Protein 8A5R (pdb70)

Secondary structure (P-SEA, 3-state):
cbbbbccccaaaaaaccccccccccccccccccccccccaaaaaaccccccccccccccccccccccaaaaaaaaaaaaccbbbbbbbbbcccccccccbbbbbbbbcccccbbbbbbbbbbbbccccaaaaaaaaaaaaaaaaccaaaaaaaaaaaacccaaaaaaaacccaaaaaaaaaaaaaaaccccaaaaaaaaaaaccc

Nearest PDB structures (foldseek):
  8a5s-assembly1_AAA  TM=1.004E+00  e=2.124E-41  Erythrobacter litoralis HTCC2594
  3p7n-assembly2_B  TM=9.538E-01  e=8.856E-33  Erythrobacter litoralis HTCC2594
  5a8b-assembly2_C  TM=8.627E-01  e=4.482E-12  Phaeodactylum tricornutum
  8j68-assembly1_A-2  TM=9.068E-01  e=8.197E-11  Klebsormidium nitens
  8i11-assembly1_A  TM=8.360E-01  e=5.656E-11  Klebsormidium nitens

Sequence (205 aa):
TRVEVQPPAQWVLDLIEASPIIASVVSDPRLADNPLIAINQAFTDLTGYSEEEECVGRNCRFLAGSSGGTEPWLTDKIRQQGVREKPVLVEEILNYKKDGTPFRRNAVLVAPIIYDDDDDELLYFLGSQVEVDDDQPNMGMMARRREERAAEEMLLKTLSPRQLEVTTLVASGLRNNKEVAARLGLSEKTVKMHRGLVMMEKLNLKTSADLVRIIAVEAGIA

Radius of gyration: 16.57 Å; Cα contacts (8 Å, |Δi|>4): 395; chains: 1; bounding box: 39×33×51 Å

Structure (mmCIF, N/CA/C/O backbone):
data_8A5R
#
_entry.id   8A5R
#
_cell.length_a   43.810
_cell.length_b   51.961
_cell.length_c   81.063
_cell.angle_alpha   90.000
_cell.angle_beta   90.000
_cell.angle_gamma   90.000
#
_symmetry.space_group_name_H-M   'P 21 21 21'
#
loop_
_entity.id
_entity.type
_entity.pdbx_description
1 polymer 'Light-activated DNA-binding protein EL222'
2 non-polymer 'FLAVIN MONONUCLEOTIDE'
3 non-polymer 'CHLORIDE ION'
4 non-polymer 'MAGNESIUM ION'
5 non-polymer '2-(N-MORPHOLINO)-ETHANESULFONIC ACID'
6 water water
#
loop_
_atom_site.group_PDB
_atom_site.id
_atom_site.type_symbol
_atom_site.label_atom_id
_atom_site.label_alt_id
_atom_site.label_comp_id
_atom_site.label_asym_id
_atom_site.label_entity_id
_atom_site.label_seq_id
_atom_site.pdbx_PDB_ins_code
_atom_site.Cartn_x
_atom_site.Cartn_y
_atom_site.Cartn_z
_atom_site.occupancy
_atom_site.B_iso_or_equiv
_atom_site.auth_seq_id
_atom_site.auth_comp_id
_atom_site.auth_asym_id
_atom_site.auth_atom_id
_atom_site.pdbx_PDB_model_num
ATOM 1 N N . THR A 1 5 ? 1.801 -19.871 31.684 1.000 61.740 21 THR AAA N 1
ATOM 2 C CA . THR A 1 5 ? 3.027 -19.579 30.878 1.000 61.430 21 THR AAA CA 1
ATOM 3 C C . THR A 1 5 ? 2.832 -18.305 30.032 1.000 60.200 21 THR AAA C 1
ATOM 4 O O . THR A 1 5 ? 1.665 -17.852 29.843 1.000 49.740 21 THR AAA O 1
ATOM 8 N N . ARG A 1 6 ? 3.950 -17.764 29.534 1.000 55.150 22 ARG AAA N 1
ATOM 9 C CA . ARG A 1 6 ? 4.036 -16.512 28.733 1.000 51.720 22 ARG AAA CA 1
ATOM 10 C C . ARG A 1 6 ? 5.400 -16.471 28.031 1.000 44.580 22 ARG AAA C 1
ATOM 11 O O . ARG A 1 6 ? 6.410 -16.794 28.671 1.000 44.760 22 ARG AAA O 1
ATOM 19 N N . VAL A 1 7 ? 5.434 -16.067 26.767 1.000 36.660 23 VAL AAA N 1
ATOM 20 C CA . VAL A 1 7 ? 6.711 -15.917 26.015 1.000 34.550 23 VAL AAA CA 1
ATOM 21 C C . VAL A 1 7 ? 6.957 -14.424 25.843 1.000 31.660 23 VAL AAA C 1
ATOM 22 O O . VAL A 1 7 ? 6.005 -13.668 25.896 1.000 28.420 23 VAL AAA O 1
ATOM 26 N N . GLU A 1 8 ? 8.204 -14.024 25.667 1.000 32.580 24 GLU AAA N 1
ATOM 27 C CA . GLU A 1 8 ? 8.573 -12.596 25.509 1.000 34.930 24 GLU AAA CA 1
ATOM 28 C C . GLU A 1 8 ? 8.362 -12.262 24.036 1.000 32.460 24 GLU AAA C 1
ATOM 29 O O . GLU A 1 8 ? 8.729 -13.098 23.183 1.000 33.690 24 GLU AAA O 1
ATOM 35 N N . VAL A 1 9 ? 7.703 -11.145 23.740 1.000 27.970 25 VAL AAA N 1
ATOM 36 C CA . VAL A 1 9 ? 7.290 -10.804 22.349 1.000 24.800 25 VAL AAA CA 1
ATOM 37 C C . VAL A 1 9 ? 8.048 -9.536 21.936 1.000 23.060 25 VAL AAA C 1
ATOM 38 O O . VAL A 1 9 ? 8.195 -8.682 22.760 1.000 20.570 25 VAL AAA O 1
ATOM 42 N N . GLN A 1 10 ? 8.527 -9.475 20.702 1.000 24.420 26 GLN AAA N 1
ATOM 43 C CA . GLN A 1 10 ? 9.227 -8.279 20.165 1.000 28.510 26 GLN AAA CA 1
ATOM 44 C C . GLN A 1 10 ? 8.208 -7.146 20.182 1.000 26.190 26 GLN AAA C 1
ATOM 45 O O . GLN A 1 10 ? 7.031 -7.394 19.955 1.000 27.130 26 GLN AAA O 1
ATOM 51 N N . PRO A 1 11 ? 8.582 -5.887 20.494 1.000 25.500 27 PRO AAA N 1
ATOM 52 C CA . PRO A 1 11 ? 7.632 -4.781 20.401 1.000 26.130 27 PRO AAA CA 1
ATOM 53 C C . PRO A 1 11 ? 6.918 -4.841 19.055 1.000 22.400 27 PRO AAA C 1
ATOM 54 O O . PRO A 1 11 ? 7.549 -5.150 18.050 1.000 26.540 27 PRO AAA O 1
ATOM 58 N N . PRO A 1 12 ? 5.608 -4.550 18.965 1.000 22.640 28 PRO AAA N 1
ATOM 59 C CA . PRO A 1 12 ? 4.907 -4.673 17.694 1.000 23.160 28 PRO AAA CA 1
ATOM 60 C C . PRO A 1 12 ? 5.334 -3.633 16.660 1.000 23.140 28 PRO AAA C 1
ATOM 61 O O . PRO A 1 12 ? 5.589 -2.520 17.052 1.000 24.840 28 PRO AAA O 1
ATOM 65 N N . ALA A 1 13 ? 5.389 -4.024 15.392 1.000 23.170 29 ALA AAA N 1
ATOM 66 C CA . ALA A 1 13 ? 5.712 -3.144 14.246 1.000 22.650 29 ALA AAA CA 1
ATOM 67 C C . ALA A 1 13 ? 4.577 -2.133 14.099 1.000 23.200 29 ALA AAA C 1
ATOM 68 O O . ALA A 1 13 ? 3.476 -2.400 14.643 1.000 21.160 29 ALA AAA O 1
ATOM 70 N N . GLN A 1 14 ? 4.829 -1.022 13.399 1.000 19.580 30 GLN AAA N 1
ATOM 71 C CA . GLN A 1 14 ? 3.801 0.007 13.097 1.000 19.980 30 GLN AAA CA 1
ATOM 72 C C . GLN A 1 14 ? 2.541 -0.628 12.476 1.000 16.920 30 GLN AAA C 1
ATOM 73 O O . GLN A 1 14 ? 1.448 -0.219 12.851 1.000 13.380 30 GLN AAA O 1
ATOM 79 N N . TRP A 1 15 ? 2.657 -1.559 11.519 1.000 16.320 31 TRP AAA N 1
ATOM 80 C CA . TRP A 1 15 ? 1.460 -2.097 10.808 1.000 16.990 31 TRP AAA CA 1
ATOM 81 C C . TRP A 1 15 ? 0.520 -2.798 11.799 1.000 15.690 31 TRP AAA C 1
ATOM 82 O O . TRP A 1 15 ? -0.731 -2.790 11.550 1.000 15.680 31 TRP AAA O 1
ATOM 93 N N . VAL A 1 16 ? 1.076 -3.378 12.861 1.000 15.350 32 VAL AAA N 1
ATOM 94 C CA . VAL A 1 16 ? 0.299 -4.121 13.902 1.000 14.750 32 VAL AAA CA 1
ATOM 95 C C . VAL A 1 16 ? -0.548 -3.106 14.652 1.000 13.470 32 VAL AAA C 1
ATOM 96 O O . VAL A 1 16 ? -1.758 -3.293 14.714 1.000 12.680 32 VAL AAA O 1
ATOM 100 N N . LEU A 1 17 ? 0.075 -2.027 15.102 1.000 13.110 33 LEU AAA N 1
ATOM 101 C CA . LEU A 1 17 ? -0.604 -0.902 15.790 1.000 13.400 33 LEU AAA CA 1
ATOM 102 C C . LEU A 1 17 ? -1.656 -0.256 14.875 1.000 13.180 33 LEU AAA C 1
ATOM 103 O O . LEU A 1 17 ? -2.741 0.047 15.344 1.000 13.720 33 LEU AAA O 1
ATOM 108 N N . ASP A 1 18 ? -1.371 -0.066 13.599 1.000 14.100 34 ASP AAA N 1
ATOM 109 C CA . ASP A 1 18 ? -2.322 0.537 12.634 1.000 14.590 34 ASP AAA CA 1
ATOM 110 C C . ASP A 1 18 ? -3.563 -0.333 12.467 1.000 14.610 34 ASP AAA C 1
ATOM 111 O O . ASP A 1 18 ? -4.680 0.180 12.192 1.000 13.520 34 ASP AAA O 1
ATOM 116 N N . LEU A 1 19 ? -3.388 -1.636 12.605 1.000 16.530 35 LEU AAA N 1
ATOM 117 C CA . LEU A 1 19 ? -4.504 -2.590 12.453 1.000 16.510 35 LEU AAA CA 1
ATOM 118 C C . LEU A 1 19 ? -5.529 -2.440 13.601 1.000 15.150 35 LEU AAA C 1
ATOM 119 O O . LEU A 1 19 ? -6.724 -2.659 13.329 1.000 14.280 35 LEU AAA O 1
ATOM 124 N N . ILE A 1 20 ? -5.108 -2.120 14.831 1.000 12.710 36 ILE AAA N 1
ATOM 125 C CA . ILE A 1 20 ? -6.035 -2.237 15.996 1.000 12.090 36 ILE AAA CA 1
ATOM 126 C C . ILE A 1 20 ? -6.133 -0.941 16.820 1.000 11.160 36 ILE AAA C 1
ATOM 127 O O . ILE A 1 20 ? -7.122 -0.792 17.536 1.000 10.660 36 ILE AAA O 1
ATOM 132 N N . GLU A 1 21 ? -5.164 -0.036 16.793 1.000 11.310 37 GLU AAA N 1
ATOM 133 C CA . GLU A 1 21 ? -5.123 1.020 17.853 1.000 10.860 37 GLU AAA CA 1
ATOM 134 C C . GLU A 1 21 ? -6.329 1.945 17.769 1.000 11.230 37 GLU AAA C 1
ATOM 135 O O . GLU A 1 21 ? -6.856 2.321 18.839 1.000 10.160 37 GLU AAA O 1
ATOM 141 N N . ALA A 1 22 ? -6.715 2.350 16.564 1.000 11.360 38 ALA AAA N 1
ATOM 142 C CA . ALA A 1 22 ? -7.817 3.323 16.379 1.000 10.980 38 ALA AAA CA 1
ATOM 143 C C . ALA A 1 22 ? -9.169 2.589 16.316 1.000 11.290 38 ALA AAA C 1
ATOM 144 O O . ALA A 1 22 ? -10.204 3.278 16.198 1.000 12.300 38 ALA AAA O 1
ATOM 146 N N . SER A 1 23 ? -9.246 1.261 16.511 1.000 11.740 39 SER AAA N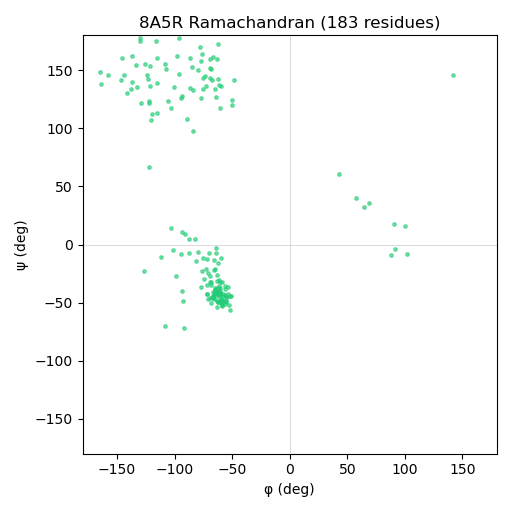 1
ATOM 147 C CA . SER A 1 23 ? -10.566 0.570 16.560 1.000 11.440 39 SER AAA CA 1
ATOM 148 C C . SER A 1 23 ? -11.305 0.885 17.855 1.000 14.440 39 SER AAA C 1
ATOM 149 O O . SER A 1 23 ? -10.729 0.845 18.941 1.000 15.140 39 SER AAA O 1
ATOM 152 N N . PRO A 1 24 ? -12.628 1.163 17.773 1.000 14.530 40 PRO AAA N 1
ATOM 153 C CA . PRO A 1 24 ? -13.456 1.392 18.957 1.000 15.780 40 PRO AAA CA 1
ATOM 154 C C . PRO A 1 24 ? -13.785 0.081 19.683 1.000 14.600 40 PRO AAA C 1
ATOM 155 O O . PRO A 1 24 ? -14.196 0.104 20.838 1.000 14.190 40 PRO AAA O 1
ATOM 159 N N . ILE A 1 25 ? -13.491 -1.041 19.027 1.000 12.810 41 ILE AAA N 1
ATOM 160 C CA A ILE A 1 25 ? -13.836 -2.331 19.680 0.500 11.840 41 ILE AAA CA 1
ATOM 161 C CA B ILE A 1 25 ? -13.806 -2.440 19.443 0.500 12.160 41 ILE AAA CA 1
ATOM 162 C C . ILE A 1 25 ? -12.550 -3.056 20.062 1.000 10.960 41 ILE AAA C 1
ATOM 163 O O . ILE A 1 25 ? -11.534 -2.840 19.475 1.000 11.760 41 ILE AAA O 1
ATOM 172 N N . ALA A 1 26 ? -12.656 -3.835 21.131 1.000 10.450 42 ALA AAA N 1
ATOM 173 C CA . ALA A 1 26 ? -11.513 -4.613 21.648 1.000 10.040 42 ALA AAA CA 1
ATOM 174 C C . ALA A 1 26 ? -10.912 -5.371 20.475 1.000 9.840 42 ALA AAA C 1
ATOM 175 O O . ALA A 1 26 ? -11.647 -6.164 19.849 1.000 9.790 42 ALA AAA O 1
ATOM 177 N N . SER A 1 27 ? -9.619 -5.195 20.223 1.000 9.530 43 SER AAA N 1
ATOM 178 C CA . SER A 1 27 ? -8.928 -5.821 19.070 1.000 10.220 43 SER AAA CA 1
ATOM 179 C C . SER A 1 27 ? -7.510 -6.201 19.488 1.000 10.710 43 SER AAA C 1
ATOM 180 O O . SER A 1 27 ? -6.867 -5.475 20.336 1.000 11.270 43 SER AAA O 1
ATOM 183 N N . VAL A 1 28 ? -7.057 -7.309 18.919 1.000 10.080 44 VAL AAA N 1
ATOM 184 C CA . VAL A 1 28 ? -5.802 -7.992 19.262 1.000 9.830 44 VAL AAA CA 1
ATOM 185 C C . VAL A 1 28 ? -5.210 -8.596 17.986 1.000 9.460 44 VAL AAA C 1
ATOM 186 O O . VAL A 1 28 ? -5.932 -8.787 16.970 1.000 9.570 44 VAL AAA O 1
ATOM 190 N N . VAL A 1 29 ? -3.914 -8.883 18.050 1.000 9.500 45 VAL AAA N 1
ATOM 191 C CA . VAL A 1 29 ? -3.163 -9.576 16.962 1.000 10.040 45 VAL AAA CA 1
ATOM 192 C C . VAL A 1 29 ? -2.346 -10.666 17.625 1.000 9.470 45 VAL AAA C 1
ATOM 193 O O . VAL A 1 29 ? -1.748 -10.404 18.673 1.000 9.640 45 VAL AAA O 1
ATOM 197 N N . SER A 1 30 ? -2.346 -11.856 17.028 1.000 9.410 46 SER AAA N 1
ATOM 198 C CA . SER A 1 30 ? -1.502 -12.984 17.475 1.000 9.750 46 SER AAA CA 1
ATOM 199 C C . SER A 1 30 ? -0.489 -13.307 16.376 1.000 10.300 46 SER AAA C 1
ATOM 200 O O . SER A 1 30 ? -0.706 -12.934 15.168 1.000 11.180 46 SER AAA O 1
ATOM 203 N N . ASP A 1 31 ? 0.572 -13.995 16.774 1.000 11.420 47 ASP AAA N 1
ATOM 204 C CA . ASP A 1 31 ? 1.630 -14.421 15.827 1.000 11.500 47 ASP AAA CA 1
ATOM 205 C C . ASP A 1 31 ? 1.724 -15.930 15.880 1.000 12.000 47 ASP AAA C 1
ATOM 206 O O . ASP A 1 31 ? 2.217 -16.466 16.864 1.000 13.110 47 ASP AAA O 1
ATOM 211 N N . PRO A 1 32 ? 1.255 -16.654 14.831 1.000 12.420 48 PRO AAA N 1
ATOM 212 C CA . PRO A 1 32 ? 1.242 -18.111 14.866 1.000 12.250 48 PRO AAA CA 1
ATOM 213 C C . PRO A 1 32 ? 2.637 -18.758 14.790 1.000 13.960 48 PRO AAA C 1
ATOM 214 O O . PRO A 1 32 ? 2.722 -19.950 14.934 1.000 15.340 48 PRO AAA O 1
ATOM 218 N N . ARG A 1 33 ? 3.700 -17.987 14.558 1.000 13.370 49 ARG AAA N 1
ATOM 219 C CA . ARG A 1 33 ? 5.080 -18.555 14.535 1.000 13.290 49 ARG AAA CA 1
ATOM 220 C C . ARG A 1 33 ? 5.639 -18.552 15.956 1.000 13.650 49 ARG AAA C 1
ATOM 221 O O . ARG A 1 33 ? 6.687 -19.185 16.147 1.000 15.230 49 ARG AAA O 1
ATOM 229 N N . LEU A 1 34 ? 4.947 -17.952 16.924 1.000 11.630 50 LEU AAA N 1
ATOM 230 C CA . LEU A 1 34 ? 5.408 -17.986 18.330 1.000 12.400 50 LEU AAA CA 1
ATOM 231 C C . LEU A 1 34 ? 4.680 -19.075 19.090 1.000 11.190 50 LEU AAA C 1
ATOM 232 O O . LEU A 1 34 ? 3.669 -19.619 18.590 1.000 10.090 50 LEU AAA O 1
ATOM 237 N N . ALA A 1 35 ? 5.242 -19.454 20.233 1.000 11.680 51 ALA AAA N 1
ATOM 238 C CA . ALA A 1 35 ? 4.689 -20.535 21.082 1.000 11.430 51 ALA AAA CA 1
ATOM 239 C C . ALA A 1 35 ? 3.206 -20.288 21.311 1.000 12.310 51 ALA AAA C 1
ATOM 240 O O . ALA A 1 35 ? 2.886 -19.235 21.978 1.000 12.460 51 ALA AAA O 1
ATOM 242 N N . ASP A 1 36 ? 2.339 -21.230 20.889 1.000 11.500 52 ASP AAA N 1
ATOM 243 C CA . ASP A 1 36 ? 0.901 -21.217 21.256 1.000 11.550 52 ASP AAA CA 1
ATOM 244 C C . ASP A 1 36 ? 0.224 -19.990 20.659 1.000 11.850 52 ASP AAA C 1
ATOM 245 O O . ASP A 1 36 ? -0.778 -19.536 21.202 1.000 12.170 52 ASP AAA O 1
ATOM 250 N N . ASN A 1 37 ? 0.672 -19.531 19.493 1.000 12.320 53 ASN AAA N 1
ATOM 251 C CA . ASN A 1 37 ? -0.024 -18.493 18.701 1.000 11.300 53 ASN AAA CA 1
ATOM 252 C C . ASN A 1 37 ? -0.504 -17.400 19.644 1.000 11.340 53 ASN AAA C 1
ATOM 253 O O . ASN A 1 37 ? -1.708 -17.174 19.807 1.000 11.450 53 ASN AAA O 1
ATOM 258 N N . PRO A 1 38 ? 0.430 -16.744 20.339 1.000 11.210 54 PRO AAA N 1
ATOM 259 C CA . PRO A 1 38 ? 0.071 -15.833 21.413 1.000 11.370 54 PRO AAA CA 1
ATOM 260 C C . PRO A 1 38 ? -0.217 -14.428 20.907 1.000 10.630 54 PRO AAA C 1
ATOM 261 O O . PRO A 1 38 ? 0.251 -14.057 19.812 1.000 10.430 54 PRO AAA O 1
ATOM 265 N N . LEU A 1 39 ? -0.927 -13.663 21.724 1.000 10.880 55 LEU AAA N 1
ATOM 266 C CA . LEU A 1 39 ? -1.187 -12.236 21.429 1.000 11.280 55 LEU AAA CA 1
ATOM 267 C C . LEU A 1 39 ? 0.160 -11.495 21.375 1.000 11.860 55 LEU AAA C 1
ATOM 268 O O . LEU A 1 39 ? 0.980 -11.684 22.298 1.000 13.260 55 LEU AAA O 1
ATOM 273 N N . ILE A 1 40 ? 0.336 -10.617 20.391 1.000 11.540 56 ILE AAA N 1
ATOM 274 C CA . ILE A 1 40 ? 1.540 -9.749 20.290 1.000 11.950 56 ILE AAA CA 1
ATOM 275 C C . ILE A 1 40 ? 1.146 -8.288 20.529 1.000 12.300 56 ILE AAA C 1
ATOM 276 O O . ILE A 1 40 ? 2.047 -7.481 20.805 1.000 12.640 56 ILE AAA O 1
ATOM 281 N N . ALA A 1 41 ? -0.143 -7.976 20.554 1.000 12.140 57 ALA AAA N 1
ATOM 282 C CA . ALA A 1 41 ? -0.634 -6.603 20.824 1.000 11.960 57 ALA AAA CA 1
ATOM 283 C C . ALA A 1 41 ? -2.121 -6.631 21.148 1.000 12.110 57 ALA AAA C 1
ATOM 284 O O . ALA A 1 41 ? -2.859 -7.534 20.641 1.000 12.670 57 ALA AAA O 1
ATOM 286 N N . ILE A 1 42 ? -2.542 -5.701 21.994 1.000 10.810 58 ILE AAA N 1
ATOM 287 C CA . ILE A 1 42 ? -3.975 -5.464 22.298 1.000 10.860 58 ILE AAA CA 1
ATOM 288 C C . ILE A 1 42 ? -4.163 -3.970 22.215 1.000 9.950 58 ILE AAA C 1
ATOM 289 O O . ILE A 1 42 ? -3.225 -3.228 22.528 1.000 9.650 58 ILE AAA O 1
ATOM 294 N N . ASN A 1 43 ? -5.369 -3.545 21.936 1.000 10.110 59 ASN AAA N 1
ATOM 295 C CA . ASN A 1 43 ? -5.654 -2.099 21.924 1.000 10.140 59 ASN AAA CA 1
ATOM 296 C C . ASN A 1 43 ? -6.239 -1.746 23.282 1.000 10.980 59 ASN AAA C 1
ATOM 297 O O . ASN A 1 43 ? -6.475 -2.652 24.128 1.000 9.530 59 ASN AAA O 1
ATOM 302 N N . GLN A 1 44 ? -6.521 -0.469 23.471 1.000 10.950 60 GLN AAA N 1
ATOM 303 C CA . GLN A 1 44 ? -6.994 0.047 24.772 1.000 12.340 60 GLN AAA CA 1
ATOM 304 C C . GLN A 1 44 ? -8.373 -0.557 25.114 1.000 10.870 60 GLN AAA C 1
ATOM 305 O O . GLN A 1 44 ? -8.638 -0.862 26.288 1.000 9.840 60 GLN AAA O 1
ATOM 311 N N . ALA A 1 45 ? -9.236 -0.707 24.124 1.000 10.960 61 ALA AAA N 1
ATOM 312 C CA . ALA A 1 45 ? -10.610 -1.238 24.280 1.000 9.980 61 ALA AAA CA 1
ATOM 313 C C . ALA A 1 45 ? -10.550 -2.663 24.830 1.000 9.620 61 ALA AAA C 1
ATOM 314 O O . ALA A 1 45 ? -11.514 -3.075 25.551 1.000 9.140 61 ALA AAA O 1
ATOM 316 N N . PHE A 1 46 ? -9.511 -3.439 24.497 1.000 9.130 62 PHE AAA N 1
ATOM 317 C CA . PHE A 1 46 ? -9.392 -4.828 25.024 1.000 9.310 62 PHE AAA CA 1
ATOM 318 C C . PHE A 1 46 ? -9.162 -4.791 26.543 1.000 9.720 62 PHE AAA C 1
ATOM 319 O O . PHE A 1 46 ? -9.687 -5.638 27.335 1.000 8.590 62 PHE AAA O 1
ATOM 327 N N . THR A 1 47 ? -8.330 -3.866 27.001 1.000 9.720 63 THR AAA N 1
ATOM 328 C CA . THR A 1 47 ? -8.024 -3.704 28.439 1.000 10.290 63 THR AAA CA 1
ATOM 329 C C . THR A 1 47 ? -9.304 -3.250 29.160 1.000 11.270 63 THR AAA C 1
ATOM 330 O O . THR A 1 47 ? -9.584 -3.740 30.266 1.000 11.410 63 THR AAA O 1
ATOM 334 N N . ASP A 1 48 ? -10.056 -2.323 28.576 1.000 12.520 64 ASP AAA N 1
ATOM 335 C CA . ASP A 1 48 ? -11.288 -1.790 29.202 1.000 13.040 64 ASP AAA CA 1
ATOM 336 C C . ASP A 1 48 ? -12.414 -2.839 29.169 1.000 15.000 64 ASP AAA C 1
ATOM 337 O O . ASP A 1 48 ? -13.211 -2.885 30.161 1.000 15.430 64 ASP AAA O 1
ATOM 342 N N . LEU A 1 49 ? -12.493 -3.6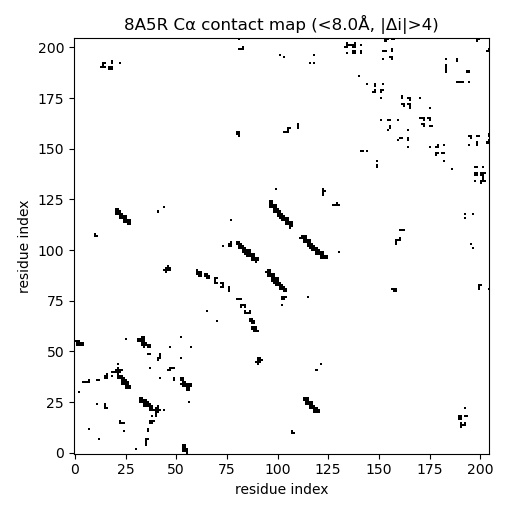58 28.111 1.000 13.530 65 LEU AAA N 1
ATOM 343 C CA . LEU A 1 49 ? -13.457 -4.801 28.083 1.000 12.960 65 LEU AAA CA 1
ATOM 344 C C . LEU A 1 49 ? -13.137 -5.817 29.177 1.000 12.230 65 LEU AAA C 1
ATOM 345 O O . LEU A 1 49 ? -14.053 -6.235 29.859 1.000 15.010 65 LEU AAA O 1
ATOM 350 N N . THR A 1 50 ? -11.900 -6.306 29.240 1.000 12.230 66 THR AAA N 1
ATOM 351 C CA . THR A 1 50 ? -11.536 -7.539 29.970 1.000 11.620 66 THR AAA CA 1
ATOM 352 C C . THR A 1 50 ? -10.959 -7.212 31.346 1.000 11.340 66 THR AAA C 1
ATOM 353 O O . THR A 1 50 ? -11.019 -8.096 32.236 1.000 9.920 66 THR AAA O 1
ATOM 357 N N . GLY A 1 51 ? -10.358 -6.026 31.502 1.000 12.470 67 GLY AAA N 1
ATOM 358 C CA . GLY A 1 51 ? -9.637 -5.610 32.721 1.000 12.780 67 GLY AAA CA 1
ATOM 359 C C . GLY A 1 51 ? -8.167 -6.011 32.720 1.000 13.640 67 GLY AAA C 1
ATOM 360 O O . GLY A 1 51 ? -7.391 -5.487 33.581 1.000 13.320 67 GLY AAA O 1
ATOM 361 N N . TYR A 1 52 ? -7.745 -6.834 31.755 1.000 13.400 68 TYR AAA N 1
ATOM 362 C CA . TYR A 1 52 ? -6.325 -7.253 31.590 1.000 12.150 68 TYR AAA CA 1
ATOM 363 C C . TYR A 1 52 ? -5.489 -6.123 30.988 1.000 11.960 68 TYR AAA C 1
ATOM 364 O O . TYR A 1 52 ? -5.881 -5.554 29.966 1.000 11.820 68 TYR AAA O 1
ATOM 373 N N . SER A 1 53 ? -4.307 -5.857 31.553 1.000 13.720 69 SER AAA N 1
ATOM 374 C CA . SER A 1 53 ? -3.315 -4.889 31.000 1.000 13.540 69 SER AAA CA 1
ATOM 375 C C . SER A 1 53 ? -2.585 -5.510 29.797 1.000 15.570 69 SER AAA C 1
ATOM 376 O O . SER A 1 53 ? -2.528 -6.749 29.673 1.000 13.990 69 SER AAA O 1
ATOM 379 N N . GLU A 1 54 ? -1.916 -4.698 28.986 1.000 16.040 70 GLU AAA N 1
ATOM 380 C CA A GLU A 1 54 ? -1.186 -5.267 27.826 0.500 17.550 70 GLU AAA CA 1
ATOM 381 C CA B GLU A 1 54 ? -1.094 -5.173 27.849 0.500 18.750 70 GLU AAA CA 1
ATOM 382 C C . GLU A 1 54 ? -0.124 -6.239 28.354 1.000 18.200 70 GLU AAA C 1
ATOM 383 O O . GLU A 1 54 ? 0.051 -7.278 27.692 1.000 16.850 70 GLU AAA O 1
ATOM 394 N N . GLU A 1 55 ? 0.502 -5.932 29.500 1.000 19.440 71 GLU AAA N 1
ATOM 395 C CA . GLU A 1 55 ? 1.582 -6.739 30.108 1.000 22.520 71 GLU AAA CA 1
ATOM 396 C C . GLU A 1 55 ? 1.041 -8.127 30.441 1.000 20.030 71 GLU AAA C 1
ATOM 397 O O . GLU A 1 55 ? 1.788 -9.110 30.336 1.000 18.440 71 GLU AAA O 1
ATOM 403 N N . GLU A 1 56 ? -0.194 -8.188 30.905 1.000 17.360 72 GLU AAA N 1
ATOM 404 C CA . GLU A 1 56 ? -0.833 -9.470 31.311 1.000 16.630 72 GLU AAA CA 1
ATOM 405 C C . GLU A 1 56 ? -1.255 -10.273 30.086 1.000 15.540 72 GLU AAA C 1
ATOM 406 O O . GLU A 1 56 ? -1.418 -11.476 30.201 1.000 17.580 72 GLU AAA O 1
ATOM 412 N N . CYS A 1 57 ? -1.450 -9.644 28.940 1.000 14.190 73 CYS AAA N 1
ATOM 413 C CA . CYS A 1 57 ? -1.966 -10.334 27.730 1.000 14.100 73 CYS AAA CA 1
ATOM 414 C C . CYS A 1 57 ? -0.861 -10.847 26.817 1.000 15.170 73 CYS AAA C 1
ATOM 415 O O . CYS A 1 57 ? -0.989 -12.001 26.330 1.000 12.820 73 CYS AAA O 1
ATOM 418 N N . VAL A 1 58 ? 0.125 -9.993 26.496 1.000 14.030 74 VAL AAA N 1
ATOM 419 C CA . VAL A 1 58 ? 1.085 -10.271 25.390 1.000 14.540 74 VAL AAA CA 1
ATOM 420 C C . VAL A 1 58 ? 1.921 -11.496 25.773 1.000 13.850 74 VAL AAA C 1
ATOM 421 O O . VAL A 1 58 ? 2.291 -11.648 26.933 1.000 16.370 74 VAL AAA O 1
ATOM 425 N N . GLY A 1 59 ? 2.099 -12.444 24.867 1.000 12.420 75 GLY AAA N 1
ATOM 426 C CA . GLY A 1 59 ? 2.855 -13.662 25.189 1.000 12.440 75 GLY AAA CA 1
ATOM 427 C C . GLY A 1 59 ? 1.965 -14.845 25.462 1.000 13.130 75 GLY AAA C 1
ATOM 428 O O . GLY A 1 59 ? 2.525 -15.943 25.642 1.000 13.160 75 GLY AAA O 1
ATOM 429 N N . ARG A 1 60 ? 0.648 -14.640 25.542 1.000 12.750 76 ARG AAA N 1
ATOM 430 C CA . ARG A 1 60 ? -0.300 -15.704 25.967 1.000 13.840 76 ARG AAA CA 1
ATOM 431 C C . ARG A 1 60 ? -1.330 -15.902 24.866 1.000 12.470 76 ARG AAA C 1
ATOM 432 O O . ARG A 1 60 ? -1.764 -14.896 24.264 1.000 12.610 76 ARG AAA O 1
ATOM 440 N N . ASN A 1 61 ? -1.721 -17.147 24.647 1.000 11.350 77 ASN AAA N 1
ATOM 441 C CA . ASN A 1 61 ? -2.904 -17.468 23.820 1.000 12.250 77 ASN AAA CA 1
ATOM 442 C C . ASN A 1 61 ? -4.142 -16.819 24.433 1.000 11.870 77 ASN AAA C 1
ATOM 443 O O . ASN A 1 61 ? -4.322 -16.860 25.684 1.000 12.180 77 ASN AA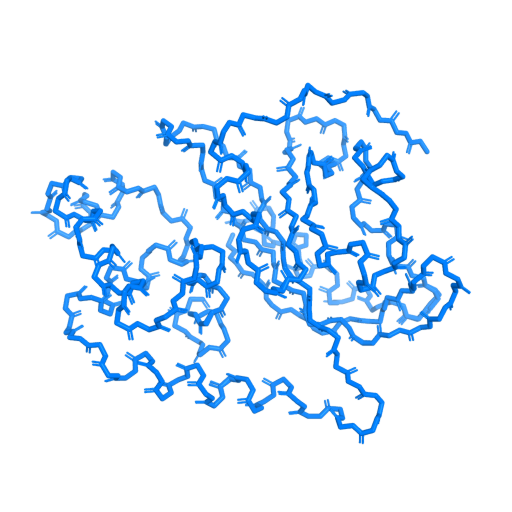A O 1
ATOM 448 N N . CYS A 1 62 ? -4.979 -16.217 23.592 1.000 12.700 78 CYS AAA N 1
ATOM 449 C CA . CYS A 1 62 ? -6.231 -15.539 24.018 1.000 11.860 78 CYS AAA CA 1
ATOM 450 C C . CYS A 1 62 ? -7.220 -16.485 24.730 1.000 11.740 78 CYS AAA C 1
ATOM 451 O O . CYS A 1 62 ? -8.178 -15.986 25.329 1.000 11.220 78 CYS AAA O 1
ATOM 454 N N . ARG A 1 63 ? -7.034 -17.800 24.706 1.000 12.200 79 ARG AAA N 1
ATOM 455 C CA . ARG A 1 63 ? -7.909 -18.729 25.444 1.000 12.260 79 ARG AAA CA 1
ATOM 456 C C . ARG A 1 63 ? -7.791 -18.492 26.964 1.000 12.470 79 ARG AAA C 1
ATOM 457 O O . ARG A 1 63 ? -8.592 -19.073 27.714 1.000 12.320 79 ARG AAA O 1
ATOM 465 N N . PHE A 1 64 ? -6.941 -17.606 27.453 1.000 13.450 80 PHE AAA N 1
ATOM 466 C CA . PHE A 1 64 ? -6.975 -17.222 28.904 1.000 13.490 80 PHE AAA CA 1
ATOM 467 C C . PHE A 1 64 ? -8.341 -16.570 29.244 1.000 12.920 80 PHE AAA C 1
ATOM 468 O O . PHE A 1 64 ? -8.707 -16.457 30.429 1.000 13.850 80 PHE AAA O 1
ATOM 476 N N . LEU A 1 65 ? -9.114 -16.157 28.246 1.000 12.450 81 LEU AAA N 1
ATOM 477 C CA . LEU A 1 65 ? -10.468 -15.574 28.473 1.000 12.550 81 LEU AAA CA 1
ATOM 478 C C . LEU A 1 65 ? -11.525 -16.665 28.676 1.000 12.670 81 LEU AAA C 1
ATOM 479 O O . LEU A 1 65 ? -12.638 -16.364 29.179 1.000 12.560 81 LEU AAA O 1
ATOM 484 N N . ALA A 1 66 ? -11.177 -17.896 28.351 1.000 11.280 82 ALA AAA N 1
ATOM 485 C CA . ALA A 1 66 ? -12.078 -19.053 28.497 1.000 10.950 82 ALA AAA CA 1
ATOM 486 C C . ALA A 1 66 ? -12.148 -19.488 29.946 1.000 12.320 82 ALA AAA C 1
ATOM 487 O O . ALA A 1 66 ? -11.287 -19.100 30.751 1.000 11.700 82 ALA AAA O 1
ATOM 489 N N . GLY A 1 67 ? -13.242 -20.186 30.276 1.000 11.990 83 GLY AAA N 1
ATOM 490 C CA . GLY A 1 67 ? -13.510 -20.636 31.649 1.000 13.020 83 GLY AAA CA 1
ATOM 491 C C . GLY A 1 67 ? -14.505 -21.769 31.617 1.000 13.650 83 GLY AAA C 1
ATOM 492 O O . GLY A 1 67 ? -14.734 -22.353 30.540 1.000 14.410 83 GLY AAA O 1
ATOM 493 N N A SER A 1 68 ? -15.050 -22.132 32.778 0.500 13.950 84 SER AAA N 1
ATOM 494 N N B SER A 1 68 ? -15.167 -21.933 32.756 0.500 15.100 84 SER AAA N 1
ATOM 495 C CA A SER A 1 68 ? -15.778 -23.409 33.037 0.500 13.310 84 SER AAA CA 1
ATOM 496 C CA B SER A 1 68 ? -16.206 -22.950 33.027 0.500 15.480 84 SER AAA CA 1
ATOM 497 C C A SER A 1 68 ? -16.893 -23.650 31.996 0.500 12.350 84 SER AAA C 1
ATOM 498 C C B SER A 1 68 ? -17.433 -22.648 32.160 0.500 14.730 84 SER AAA C 1
ATOM 499 O O A SER A 1 68 ? -17.052 -24.822 31.535 0.500 12.530 84 SER AAA O 1
ATOM 500 O O B SER A 1 68 ? -17.914 -21.513 32.166 0.500 15.220 84 SER AAA O 1
ATOM 505 N N A GLY A 1 69 ? -17.631 -22.594 31.616 0.500 11.860 85 GLY AAA N 1
ATOM 506 N N B GLY A 1 69 ? -17.892 -23.591 31.352 0.500 14.000 85 GLY AAA N 1
ATOM 507 C CA A GLY A 1 69 ? -18.836 -22.656 30.763 0.500 11.320 85 GLY AAA CA 1
ATOM 508 C CA B GLY A 1 69 ? -19.004 -23.296 30.432 0.500 13.500 85 GLY AAA CA 1
ATOM 509 C C A GLY A 1 69 ? -18.566 -22.508 29.260 0.500 11.760 85 GLY AAA C 1
ATOM 510 C C B GLY A 1 69 ? -18.565 -22.752 29.072 0.500 12.740 85 GLY AAA C 1
ATOM 511 O O A GLY A 1 69 ? -19.523 -22.589 28.487 0.500 11.470 85 GLY AAA O 1
ATOM 512 O O B GLY A 1 69 ? -19.421 -22.734 28.188 0.500 12.310 85 GLY AAA O 1
ATOM 513 N N . THR A 1 70 ? -17.306 -22.341 28.854 1.000 12.300 86 THR AAA N 1
ATOM 514 C CA . THR A 1 70 ? -16.891 -21.972 27.470 1.000 10.990 86 THR AAA CA 1
ATOM 515 C C . THR A 1 70 ? -17.205 -23.157 26.559 1.000 11.060 86 THR AAA C 1
ATOM 516 O O . THR A 1 70 ? -16.946 -24.297 26.962 1.000 10.490 86 THR AAA O 1
ATOM 520 N N . GLU A 1 71 ? -17.768 -22.892 25.391 1.000 12.310 87 GLU AAA N 1
ATOM 521 C CA . GLU A 1 71 ? -18.344 -23.944 24.500 1.000 12.260 87 GLU AAA CA 1
ATOM 522 C C . GLU A 1 71 ? -17.274 -24.484 23.558 1.000 11.650 87 GLU AAA C 1
ATOM 523 O O . GLU A 1 71 ? -16.851 -23.803 22.631 1.000 12.310 87 GLU AAA O 1
ATOM 529 N N . PRO A 1 72 ? -16.773 -25.726 23.742 1.000 12.640 88 PRO AAA N 1
ATOM 530 C CA . PRO A 1 72 ? -15.710 -26.259 22.898 1.000 12.090 88 PRO AAA CA 1
ATOM 531 C C . PRO A 1 72 ? -16.142 -26.469 21.432 1.000 13.120 88 PRO AAA C 1
ATOM 532 O O . PRO A 1 72 ? -15.318 -26.424 20.577 1.000 12.760 88 PRO AAA O 1
ATOM 536 N N . TRP A 1 73 ? -17.436 -26.602 21.150 1.000 12.920 89 TRP AAA N 1
ATOM 537 C CA . TRP A 1 73 ? -17.942 -26.710 19.747 1.000 13.700 89 TRP AAA CA 1
ATOM 538 C C . TRP A 1 73 ? -17.835 -25.342 19.065 1.000 14.410 89 TRP AAA C 1
ATOM 539 O O . TRP A 1 73 ? -17.806 -25.273 17.823 1.000 15.540 89 TRP AAA O 1
ATOM 550 N N . LEU A 1 74 ? -17.769 -24.266 19.833 1.000 15.030 90 LEU AAA N 1
ATOM 551 C CA . LEU A 1 74 ? -17.639 -22.909 19.256 1.000 14.580 90 LEU AAA CA 1
ATOM 552 C C . LEU A 1 74 ? -16.157 -22.550 19.183 1.000 14.510 90 LEU AAA C 1
ATOM 553 O O . LEU A 1 74 ? -15.734 -22.036 18.150 1.000 13.870 90 LEU AAA O 1
ATOM 558 N N . THR A 1 75 ? -15.355 -22.887 20.192 1.000 14.330 91 THR AAA N 1
ATOM 559 C CA . THR A 1 75 ? -13.890 -22.645 20.120 1.000 14.420 91 THR AAA CA 1
ATOM 560 C C . THR A 1 75 ? -13.282 -23.504 19.011 1.000 14.290 91 THR AAA C 1
ATOM 561 O O . THR A 1 75 ? -12.366 -23.016 18.320 1.000 14.300 91 THR AAA O 1
ATOM 565 N N . ASP A 1 76 ? -13.751 -24.730 18.806 1.000 15.050 92 ASP AAA N 1
ATOM 566 C CA . ASP A 1 76 ? -13.214 -25.554 17.698 1.000 16.900 92 ASP AAA CA 1
ATOM 567 C C . ASP A 1 76 ? -13.429 -24.843 16.352 1.000 16.340 92 ASP AAA C 1
ATOM 568 O O . ASP A 1 76 ? -12.611 -25.059 15.432 1.000 17.070 92 ASP AAA O 1
ATOM 573 N N . LYS A 1 77 ? -14.491 -24.070 16.187 1.000 15.180 93 LYS AAA N 1
ATOM 574 C CA . LYS A 1 77 ? -14.716 -23.331 14.911 1.000 17.870 93 LYS AAA CA 1
ATOM 575 C C . LYS A 1 77 ? -13.602 -22.302 14.736 1.000 15.510 93 LYS AAA C 1
ATOM 576 O O . LYS A 1 77 ? -13.135 -22.107 13.588 1.000 14.310 93 LYS AAA O 1
ATOM 582 N N . ILE A 1 78 ? -13.179 -21.655 15.812 1.000 13.580 94 ILE AAA N 1
ATOM 583 C CA . ILE A 1 78 ? -11.994 -20.740 15.725 1.000 13.940 94 ILE AAA CA 1
ATOM 584 C C . ILE A 1 78 ? -10.760 -21.547 15.320 1.000 13.350 94 ILE AAA C 1
ATOM 585 O O . ILE A 1 78 ? -10.011 -21.105 14.409 1.000 13.140 94 ILE AAA O 1
ATOM 590 N N . ARG A 1 79 ? -10.498 -22.670 15.986 1.000 13.260 95 ARG AAA N 1
ATOM 591 C CA . ARG A 1 79 ? -9.317 -23.526 15.699 1.000 16.080 95 ARG AAA CA 1
ATOM 592 C C . ARG A 1 79 ? -9.309 -23.881 14.201 1.000 16.870 95 ARG AAA C 1
ATOM 593 O O . ARG A 1 79 ? -8.200 -23.862 13.565 1.000 17.690 95 ARG AAA O 1
ATOM 601 N N . GLN A 1 80 ? -10.489 -24.209 13.698 1.000 16.070 96 GLN AAA N 1
ATOM 602 C CA A GLN A 1 80 ? -10.771 -24.548 12.280 0.500 18.210 96 GLN AAA CA 1
ATOM 603 C CA B GLN A 1 80 ? -10.712 -24.557 12.279 0.500 17.910 96 GLN AAA CA 1
ATOM 604 C C . GLN A 1 80 ? -10.391 -23.346 11.401 1.000 17.450 96 GLN AAA C 1
ATOM 605 O O . GLN A 1 80 ? -9.740 -23.536 10.403 1.000 18.460 96 GLN AAA O 1
ATOM 616 N N . GLY A 1 81 ? -10.801 -22.140 11.795 1.000 17.490 97 GLY AAA N 1
ATOM 617 C CA . GLY A 1 81 ? -10.497 -20.913 11.029 1.000 17.620 97 GLY AAA CA 1
ATOM 618 C C . GLY A 1 81 ? -9.006 -20.637 11.011 1.000 17.140 97 GLY AAA C 1
ATOM 619 O O . GLY A 1 81 ? -8.480 -20.215 9.983 1.000 16.650 97 GLY AAA O 1
ATOM 620 N N . VAL A 1 82 ? -8.346 -20.847 12.138 1.000 16.090 98 VAL AAA N 1
ATOM 621 C CA . VAL A 1 82 ? -6.880 -20.683 12.247 1.000 17.970 98 VAL AAA CA 1
ATOM 622 C C . VAL A 1 82 ? -6.209 -21.692 11.307 1.000 19.150 98 VAL AAA C 1
ATOM 623 O O . VAL A 1 82 ? -5.243 -21.310 10.618 1.000 18.730 98 VAL AAA O 1
ATOM 627 N N . ARG A 1 83 ? -6.720 -22.912 11.263 1.000 21.210 99 ARG AAA N 1
ATOM 628 C CA . ARG A 1 83 ? -6.129 -24.030 10.471 1.000 23.900 99 ARG AAA CA 1
ATOM 629 C C . ARG A 1 83 ? -6.365 -23.726 8.979 1.000 23.450 99 ARG AAA C 1
ATOM 630 O O . ARG A 1 83 ? -5.423 -23.848 8.173 1.000 26.450 99 ARG AAA O 1
ATOM 638 N N . GLU A 1 84 ? -7.580 -23.347 8.623 1.000 22.970 100 GLU AAA N 1
ATOM 639 C CA . GLU A 1 84 ? -7.990 -23.164 7.213 1.000 26.450 100 GLU AAA CA 1
ATOM 640 C C . GLU A 1 84 ? -7.772 -21.722 6.748 1.000 25.080 100 GLU AAA C 1
ATOM 641 O O . GLU A 1 84 ? -8.091 -21.403 5.610 1.000 24.300 100 GLU AAA O 1
ATOM 658 N N . LYS A 1 86 ? -9.354 -18.928 7.494 1.000 23.160 102 LYS AAA N 1
ATOM 659 C CA . LYS A 1 86 ? -10.638 -18.332 7.128 1.000 23.880 102 LYS AAA CA 1
ATOM 660 C C . LYS A 1 86 ? -11.239 -17.620 8.341 1.000 20.230 102 LYS AAA C 1
ATOM 661 O O . LYS A 1 86 ? -11.050 -18.070 9.470 1.000 16.050 102 LYS AAA O 1
ATOM 667 N N . PRO A 1 87 ? -11.963 -16.499 8.128 1.000 16.240 103 PRO AAA N 1
ATOM 668 C CA . PRO A 1 87 ? -12.509 -15.717 9.224 1.000 14.930 103 PRO AAA CA 1
ATOM 669 C C . PRO A 1 87 ? -13.700 -16.452 9.847 1.000 14.890 103 PRO AAA C 1
ATOM 670 O O . PRO A 1 87 ? -14.387 -17.193 9.177 1.000 12.540 103 PRO AAA O 1
ATOM 674 N N . VAL A 1 88 ? -13.836 -16.305 11.169 1.000 14.710 104 VAL AAA N 1
ATOM 675 C CA . VAL A 1 88 ? -14.828 -17.018 12.015 1.000 14.640 104 VAL AAA CA 1
ATOM 676 C C . VAL A 1 88 ? -15.331 -15.998 13.050 1.000 14.220 104 VAL AAA C 1
ATOM 677 O O . VAL A 1 88 ? -14.495 -15.322 13.684 1.000 11.820 104 VAL AAA O 1
ATOM 681 N N . LEU A 1 89 ? -16.646 -15.899 13.169 1.000 13.120 105 LEU AAA N 1
ATOM 682 C CA . LEU A 1 89 ? -17.341 -15.104 14.195 1.000 14.090 105 LEU AAA CA 1
ATOM 683 C C . LEU A 1 89 ? -18.211 -16.045 15.022 1.000 14.770 105 LEU AAA C 1
ATOM 684 O O . LEU A 1 89 ? -19.170 -16.622 14.452 1.000 16.020 105 LEU AAA O 1
ATOM 689 N N . VAL A 1 90 ? -17.868 -16.247 16.286 1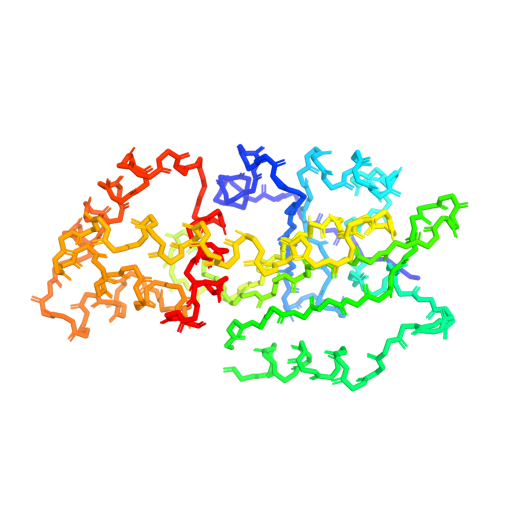.000 13.500 106 VAL AAA N 1
ATOM 690 C CA . VAL A 1 90 ? -18.684 -17.048 17.249 1.000 13.410 106 VAL AAA CA 1
ATOM 691 C C . VAL A 1 90 ? -18.959 -16.208 18.487 1.000 13.890 106 VAL AAA C 1
ATOM 692 O O . VAL A 1 90 ? -18.215 -15.224 18.765 1.000 13.300 106 VAL AAA O 1
ATOM 696 N N . GLU A 1 91 ? -20.046 -16.539 19.181 1.000 13.860 107 GLU AAA N 1
ATOM 697 C CA A GLU A 1 91 ? -20.388 -15.897 20.456 0.500 13.510 107 GLU AAA CA 1
ATOM 698 C CA B GLU A 1 91 ? -20.422 -15.890 20.459 0.500 14.460 107 GLU AAA CA 1
ATOM 699 C C . GLU A 1 91 ? -20.192 -16.903 21.581 1.000 13.510 107 GLU AAA C 1
ATOM 700 O O . GLU A 1 91 ? -21.041 -17.852 21.697 1.000 13.720 107 GLU AAA O 1
ATOM 711 N N . ILE A 1 92 ? -19.148 -16.685 22.379 1.000 11.400 108 ILE AAA N 1
ATOM 712 C CA . ILE A 1 92 ? -18.688 -17.690 23.377 1.000 11.350 108 ILE AAA CA 1
ATOM 713 C C . ILE A 1 92 ? -18.721 -17.078 24.767 1.000 10.630 108 ILE AAA C 1
ATOM 714 O O . ILE A 1 92 ? -18.504 -15.851 24.897 1.000 11.010 108 ILE AAA O 1
ATOM 719 N N . LEU A 1 93 ? -18.875 -17.922 25.785 1.000 11.070 109 LEU AAA N 1
ATOM 720 C CA . LEU A 1 93 ? -18.762 -17.477 27.198 1.000 10.840 109 LEU AAA CA 1
ATOM 721 C C . LEU A 1 93 ? -17.275 -17.318 27.515 1.000 10.830 109 LEU AAA C 1
ATOM 722 O O . LEU A 1 93 ? -16.486 -18.269 27.322 1.000 10.170 109 LEU AAA O 1
ATOM 727 N N . ASN A 1 94 ? -16.918 -16.137 28.009 1.000 9.940 110 ASN AAA N 1
ATOM 728 C CA . ASN A 1 94 ? -15.553 -15.778 28.411 1.000 10.920 110 ASN AAA CA 1
ATOM 729 C C . ASN A 1 94 ? -15.648 -15.186 29.812 1.000 10.630 110 ASN AAA C 1
ATOM 730 O O . ASN A 1 94 ? -16.788 -15.002 30.324 1.000 10.600 110 ASN AAA O 1
ATOM 735 N N . TYR A 1 95 ? -14.499 -14.850 30.371 1.000 10.340 111 TYR AAA N 1
ATOM 736 C CA . TYR A 1 95 ? -14.409 -14.377 31.766 1.000 11.650 111 TYR AAA CA 1
ATOM 737 C C . TYR A 1 95 ? -13.431 -13.222 31.769 1.000 11.390 111 TYR AAA C 1
ATOM 738 O O . TYR A 1 95 ? -12.358 -13.375 31.156 1.000 10.630 111 TYR AAA O 1
ATOM 747 N N . LYS A 1 96 ? -13.814 -12.144 32.446 1.000 11.440 112 LYS AAA N 1
ATOM 748 C CA . LYS A 1 96 ? -12.933 -10.979 32.632 1.000 12.640 112 LYS AAA CA 1
ATOM 749 C C . LYS A 1 96 ? -11.918 -11.287 33.726 1.000 14.560 112 LYS AAA C 1
ATOM 750 O O . LYS A 1 96 ? -12.021 -12.342 34.448 1.000 12.890 112 LYS AAA O 1
ATOM 756 N N . LYS A 1 97 ? -10.943 -10.407 33.851 1.000 13.690 113 LYS AAA N 1
ATOM 757 C CA . LYS A 1 97 ? -9.871 -10.619 34.830 1.000 16.220 113 LYS AAA CA 1
ATOM 758 C C . LYS A 1 97 ? -10.499 -10.788 36.209 1.000 16.510 113 LYS AAA C 1
ATOM 759 O O . LYS A 1 97 ? -9.977 -11.572 36.939 1.000 19.170 113 LYS AAA O 1
ATOM 765 N N . ASP A 1 98 ? -11.578 -10.088 36.532 1.000 17.180 114 ASP AAA N 1
ATOM 766 C CA . ASP A 1 98 ? -12.196 -10.168 37.886 1.000 18.590 114 ASP AAA CA 1
ATOM 767 C C . ASP A 1 98 ? -13.113 -11.405 38.003 1.000 18.540 114 ASP AAA C 1
ATOM 768 O O . ASP A 1 98 ? -13.805 -11.514 39.027 1.000 17.450 114 ASP AAA O 1
ATOM 773 N N . GLY A 1 99 ? -13.180 -12.272 36.987 1.000 17.890 115 GLY AAA N 1
ATOM 774 C CA . GLY A 1 99 ? -13.984 -13.514 37.061 1.000 18.230 115 GLY AAA CA 1
ATOM 775 C C . GLY A 1 99 ? -15.396 -13.312 36.552 1.000 18.300 115 GLY AAA C 1
ATOM 776 O O . GLY A 1 99 ? -16.103 -14.308 36.457 1.000 19.370 115 GLY AAA O 1
ATOM 777 N N . THR A 1 100 ? -15.775 -12.086 36.194 1.000 16.160 116 THR AAA N 1
ATOM 778 C CA . THR A 1 100 ? -17.110 -11.732 35.619 1.000 17.880 116 THR AAA CA 1
ATOM 779 C C . THR A 1 100 ? -17.295 -12.505 34.323 1.000 15.760 116 THR AAA C 1
ATOM 780 O O . THR A 1 100 ? -16.569 -12.307 33.361 1.000 14.450 116 THR AAA O 1
ATOM 784 N N . PRO A 1 101 ? -18.292 -13.403 34.226 1.000 16.420 117 PRO AAA N 1
ATOM 785 C CA . PRO A 1 101 ? -18.585 -14.038 32.945 1.000 15.460 117 PRO AAA CA 1
ATOM 786 C C . PRO A 1 101 ? -19.165 -13.028 31.957 1.000 14.740 117 PRO AAA C 1
ATOM 787 O O . PRO A 1 101 ? -19.840 -12.098 32.385 1.000 15.990 117 PRO AAA O 1
ATOM 791 N N . PHE A 1 102 ? -18.954 -13.218 30.660 1.000 12.890 118 PHE AAA N 1
ATOM 792 C CA . PHE A 1 102 ? -19.563 -12.331 29.637 1.000 12.590 118 PHE AAA CA 1
ATOM 793 C C . PHE A 1 102 ? -19.613 -13.080 28.332 1.000 13.280 118 PHE AAA C 1
ATOM 794 O O . PHE A 1 102 ? -18.676 -13.874 27.984 1.000 13.320 118 PHE AAA O 1
ATOM 802 N N . ARG A 1 103 ? -20.660 -12.788 27.591 1.000 13.530 119 ARG AAA N 1
ATOM 803 C CA A ARG A 1 103 ? -20.832 -13.328 26.232 0.500 13.720 119 ARG AAA CA 1
ATOM 804 C CA B ARG A 1 103 ? -20.779 -13.361 26.241 0.500 14.020 119 ARG AAA CA 1
ATOM 805 C C . ARG A 1 103 ? -19.999 -12.462 25.281 1.000 13.530 119 ARG AAA C 1
ATOM 806 O O . ARG A 1 103 ? -20.157 -11.238 25.306 1.000 12.420 119 ARG AAA O 1
ATOM 821 N N . ASN A 1 104 ? -19.104 -13.107 24.552 1.000 12.310 120 ASN AAA N 1
ATOM 822 C CA . ASN A 1 104 ? -18.079 -12.436 23.734 1.000 12.070 120 ASN AAA CA 1
ATOM 823 C C . ASN A 1 104 ? -18.370 -12.763 22.274 1.000 11.880 120 ASN AAA C 1
ATOM 824 O O . ASN A 1 104 ? -18.204 -13.932 21.879 1.000 13.020 120 ASN AAA O 1
ATOM 829 N N . ALA A 1 105 ? -18.751 -11.789 21.463 1.000 11.430 121 ALA AAA N 1
ATOM 830 C CA . ALA A 1 105 ? -18.861 -12.030 20.003 1.000 11.340 121 ALA AAA CA 1
ATOM 831 C C . ALA A 1 105 ? -17.467 -11.845 19.418 1.000 11.390 121 ALA AAA C 1
ATOM 832 O O . ALA A 1 105 ? -17.042 -10.714 19.196 1.000 10.050 121 ALA AAA O 1
ATOM 834 N N . VAL A 1 106 ? -16.745 -12.934 19.214 1.000 11.430 122 VAL AAA N 1
ATOM 835 C CA . VAL A 1 106 ? -15.305 -12.861 18.863 1.000 12.000 122 VAL AAA CA 1
ATOM 836 C C . VAL A 1 106 ? -15.124 -13.202 17.369 1.000 12.940 122 VAL AAA C 1
ATOM 837 O O . VAL A 1 106 ? -15.626 -14.261 16.897 1.000 13.770 122 VAL AAA O 1
ATOM 841 N N . LEU A 1 107 ? -14.517 -12.279 16.635 1.000 10.840 123 LEU AAA N 1
ATOM 842 C CA . LEU A 1 107 ? -14.003 -12.480 15.260 1.000 10.740 123 LEU AAA CA 1
ATOM 843 C C . LEU A 1 107 ? -12.530 -12.869 15.312 1.000 10.170 123 LEU AAA C 1
ATOM 844 O O . LEU A 1 107 ? -11.744 -12.140 15.911 1.000 10.240 123 LEU AAA O 1
ATOM 849 N N . VAL A 1 108 ? -12.157 -13.950 14.656 1.000 10.550 124 VAL AAA N 1
ATOM 850 C CA . VAL A 1 108 ? -10.736 -14.317 14.447 1.000 10.930 124 VAL AAA CA 1
ATOM 851 C C . VAL A 1 108 ? -10.524 -14.425 12.934 1.000 12.570 124 VAL AAA C 1
ATOM 852 O O . VAL A 1 108 ? -11.323 -15.148 12.282 1.000 11.760 124 VAL AAA O 1
ATOM 856 N N . ALA A 1 109 ? -9.592 -13.639 12.395 1.000 12.940 125 ALA AAA N 1
ATOM 857 C CA . ALA A 1 109 ? -9.374 -13.546 10.928 1.000 13.090 125 ALA AAA CA 1
ATOM 858 C C . ALA A 1 109 ? -7.898 -13.542 10.594 1.000 12.950 125 ALA AAA C 1
ATOM 859 O O . ALA A 1 109 ? -7.085 -12.916 11.245 1.000 12.340 125 ALA AAA O 1
ATOM 861 N N . PRO A 1 110 ? -7.528 -14.253 9.512 1.000 12.960 126 PRO AAA N 1
ATOM 862 C CA . PRO A 1 110 ? -6.170 -14.203 8.998 1.000 13.110 126 PRO AAA CA 1
ATOM 863 C C . PRO A 1 110 ? -5.900 -12.822 8.439 1.000 13.450 126 PRO AAA C 1
ATOM 864 O O . PRO A 1 110 ? -6.822 -12.262 7.842 1.000 13.780 126 PRO AAA O 1
ATOM 868 N N . ILE A 1 111 ? -4.688 -12.342 8.656 1.000 15.460 127 ILE AAA N 1
ATOM 869 C CA A ILE A 1 111 ? -4.224 -11.006 8.177 0.500 16.700 127 ILE AAA CA 1
ATO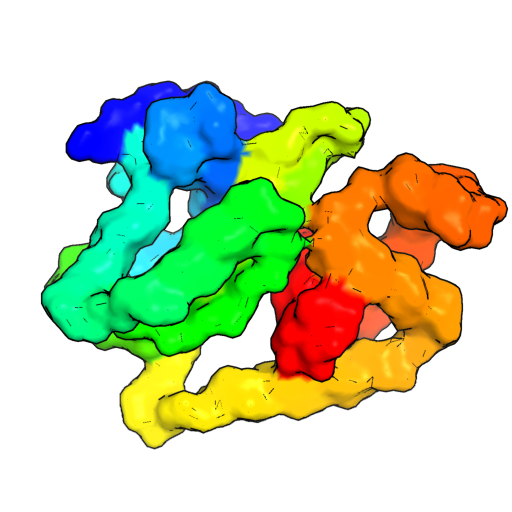M 870 C CA B ILE A 1 111 ? -4.218 -10.996 8.206 0.500 16.600 127 ILE AAA CA 1
ATOM 871 C C . ILE A 1 111 ? -2.719 -11.110 7.914 1.000 17.920 127 ILE AAA C 1
ATOM 872 O O . ILE A 1 111 ? -2.055 -11.901 8.587 1.000 17.050 127 ILE AAA O 1
ATOM 881 N N . TYR A 1 112 ? -2.230 -10.335 6.952 1.000 21.210 128 TYR AAA N 1
ATOM 882 C CA . TYR A 1 112 ? -0.820 -10.298 6.485 1.000 20.950 128 TYR AAA CA 1
ATOM 883 C C . TYR A 1 112 ? -0.130 -9.001 6.952 1.000 21.430 128 TYR AAA C 1
ATOM 884 O O . TYR A 1 112 ? -0.820 -7.995 7.204 1.000 22.020 128 TYR AAA O 1
ATOM 893 N N . ASP A 1 113 ? 1.189 -9.047 7.148 1.000 20.410 129 ASP AAA N 1
ATOM 894 C CA . ASP A 1 113 ? 2.042 -7.893 7.529 1.000 20.850 129 ASP AAA CA 1
ATOM 895 C C . ASP A 1 113 ? 1.964 -6.866 6.391 1.000 21.300 129 ASP AAA C 1
ATOM 896 O O . ASP A 1 113 ? 1.303 -7.164 5.366 1.000 18.720 129 ASP AAA O 1
ATOM 901 N N . ASP A 1 114 ? 2.541 -5.686 6.588 1.000 23.440 130 ASP AAA N 1
ATOM 902 C CA . ASP A 1 114 ? 2.407 -4.597 5.586 1.000 25.950 130 ASP AAA CA 1
ATOM 903 C C . ASP A 1 114 ? 3.240 -4.918 4.332 1.000 27.040 130 ASP AAA C 1
ATOM 904 O O . ASP A 1 114 ? 2.995 -4.231 3.321 1.000 22.430 130 ASP AAA O 1
ATOM 909 N N . ASP A 1 115 ? 4.138 -5.923 4.363 1.000 23.820 131 ASP AAA N 1
ATOM 910 C CA . ASP A 1 115 ? 4.779 -6.437 3.113 1.000 22.780 131 ASP AAA CA 1
ATOM 911 C C . ASP A 1 115 ? 4.011 -7.594 2.470 1.000 19.390 131 ASP AAA C 1
ATOM 912 O O . ASP A 1 115 ? 4.517 -8.123 1.450 1.000 16.670 131 ASP AAA O 1
ATOM 917 N N . ASP A 1 116 ? 2.806 -7.928 2.923 1.000 17.840 132 ASP AAA N 1
ATOM 918 C CA A ASP A 1 116 ? 2.016 -9.058 2.360 0.500 18.470 132 ASP AAA CA 1
ATOM 919 C CA B ASP A 1 116 ? 2.009 -9.074 2.404 0.500 19.030 132 ASP AAA CA 1
ATOM 920 C C . ASP A 1 116 ? 2.815 -10.371 2.421 1.000 17.320 132 ASP AAA C 1
ATOM 921 O O . ASP A 1 116 ? 2.672 -11.189 1.469 1.000 19.960 132 ASP AAA O 1
ATOM 930 N N . GLU A 1 117 ? 3.614 -10.572 3.449 1.000 15.670 133 GLU AAA N 1
ATOM 931 C CA . GLU A 1 117 ? 4.529 -11.748 3.480 1.000 15.980 133 GLU AAA CA 1
ATOM 932 C C . GLU A 1 117 ? 4.052 -12.760 4.494 1.000 14.920 133 GLU AAA C 1
ATOM 933 O O . GLU A 1 117 ? 3.554 -13.843 4.105 1.000 17.770 133 GLU AAA O 1
ATOM 939 N N . LEU A 1 118 ? 4.169 -12.425 5.758 1.000 14.760 134 LEU AAA N 1
ATOM 940 C CA . LEU A 1 118 ? 3.848 -13.407 6.822 1.000 15.080 134 LEU AAA CA 1
ATOM 941 C C . LEU A 1 118 ? 2.424 -13.221 7.329 1.000 15.350 134 LEU AAA C 1
ATOM 942 O O . LEU A 1 118 ? 1.931 -12.073 7.430 1.000 13.590 134 LEU AAA O 1
ATOM 947 N N . LEU A 1 119 ? 1.820 -14.351 7.698 1.000 15.690 135 LEU AAA N 1
ATOM 948 C CA . LEU A 1 119 ? 0.448 -14.484 8.201 1.000 15.810 135 LEU AAA CA 1
ATOM 949 C C . LEU A 1 119 ? 0.463 -14.265 9.712 1.000 14.680 135 LEU AAA C 1
ATOM 950 O O . LEU A 1 119 ? 1.296 -14.865 10.406 1.000 14.100 135 LEU AAA O 1
ATOM 955 N N . TYR A 1 120 ? -0.501 -13.461 10.166 1.000 14.330 136 TYR AAA N 1
ATOM 956 C CA . TYR A 1 120 ? -0.908 -13.259 11.566 1.000 13.210 136 TYR AAA CA 1
ATOM 957 C C . TYR A 1 120 ? -2.429 -13.406 11.682 1.000 12.160 136 TYR AAA C 1
ATOM 958 O O . TYR A 1 120 ? -3.121 -13.649 10.703 1.000 13.370 136 TYR AAA O 1
ATOM 967 N N . PHE A 1 121 ? -2.949 -13.343 12.907 1.000 12.450 137 PHE AAA N 1
ATOM 968 C CA . PHE A 1 121 ? -4.400 -13.362 13.172 1.000 12.340 137 PHE AAA CA 1
ATOM 969 C C . PHE A 1 121 ? -4.770 -12.087 13.912 1.000 12.650 137 PHE AAA C 1
ATOM 970 O O . PHE A 1 121 ? -4.042 -11.603 14.823 1.000 13.500 137 PHE AAA O 1
ATOM 978 N N . LEU A 1 122 ? -5.881 -11.547 13.449 1.000 12.880 138 LEU AAA N 1
ATOM 979 C CA . LEU A 1 122 ? -6.580 -10.393 14.037 1.000 13.960 138 LEU AAA CA 1
ATOM 980 C C . LEU A 1 122 ? -7.743 -10.970 14.835 1.000 13.250 138 LEU AAA C 1
ATOM 981 O O . LEU A 1 122 ? -8.446 -11.876 14.352 1.000 11.570 138 LEU AAA O 1
ATOM 986 N N . GLY A 1 123 ? -7.952 -10.463 16.031 1.000 11.650 139 GLY AAA N 1
ATOM 987 C CA . GLY A 1 123 ? -9.095 -10.862 16.850 1.000 10.740 139 GLY AAA CA 1
ATOM 988 C C . GLY A 1 123 ? -9.848 -9.608 17.203 1.000 10.300 139 GLY AAA C 1
ATOM 989 O O . GLY A 1 123 ? -9.204 -8.601 17.456 1.000 8.930 139 GLY AAA O 1
ATOM 990 N N . SER A 1 124 ? -11.146 -9.686 17.302 1.000 10.040 140 SER AAA N 1
ATOM 991 C CA . SER A 1 124 ? -11.915 -8.541 17.870 1.000 12.410 140 SER AAA CA 1
ATOM 992 C C . SER A 1 124 ? -13.121 -9.065 18.633 1.000 11.620 140 SER AAA C 1
ATOM 993 O O . SER A 1 124 ? -13.684 -10.113 18.241 1.000 13.290 140 SER AAA O 1
ATOM 996 N N . GLN A 1 125 ? -13.406 -8.405 19.752 1.000 10.880 141 GLN AAA N 1
ATOM 997 C CA . GLN A 1 125 ? -14.233 -8.953 20.841 1.000 10.970 141 GLN AAA CA 1
ATOM 998 C C . GLN A 1 125 ? -15.285 -7.907 21.157 1.000 10.770 141 GLN AAA C 1
ATOM 999 O O . GLN A 1 125 ? -14.880 -6.769 21.467 1.000 11.040 141 GLN AAA O 1
ATOM 1005 N N . VAL A 1 126 ? -16.566 -8.276 21.047 1.000 10.720 142 VAL AAA N 1
ATOM 1006 C CA . VAL A 1 126 ? -17.696 -7.370 21.447 1.000 10.980 142 VAL AAA CA 1
ATOM 1007 C C . VAL A 1 126 ? -18.519 -8.084 22.509 1.000 11.350 142 VAL AAA C 1
ATOM 1008 O O . VAL A 1 126 ? -19.003 -9.162 22.239 1.000 11.190 142 VAL AAA O 1
ATOM 1012 N N . GLU A 1 127 ? -18.678 -7.459 23.663 1.000 11.310 143 GLU AAA N 1
ATOM 1013 C CA . GLU A 1 127 ? -19.548 -7.958 24.722 1.000 12.790 143 GLU AAA CA 1
ATOM 1014 C C . GLU A 1 127 ? -21.002 -7.960 24.230 1.000 15.650 143 GLU AAA C 1
ATOM 1015 O O . GLU A 1 127 ? -21.478 -6.903 23.736 1.000 15.310 143 GLU AAA O 1
ATOM 1021 N N . VAL A 1 128 ? -21.677 -9.099 24.342 1.000 17.370 144 VAL AAA N 1
ATOM 1022 C CA . VAL A 1 128 ? -23.167 -9.148 24.190 1.000 23.780 144 VAL AAA CA 1
ATOM 1023 C C . VAL A 1 128 ? -23.792 -9.274 25.595 1.000 24.400 144 VAL AAA C 1
ATOM 1024 O O . VAL A 1 128 ? -23.434 -10.195 26.345 1.000 26.280 144 VAL AAA O 1
ATOM 1028 N N . ASP A 1 129 ? -24.574 -8.267 25.989 1.000 30.010 145 ASP AAA N 1
ATOM 1029 C CA . ASP A 1 129 ? -25.076 -8.076 27.382 1.000 37.240 145 ASP AAA CA 1
ATOM 1030 C C . ASP A 1 129 ? -26.099 -9.166 27.696 1.000 38.320 145 ASP AAA C 1
ATOM 1031 O O . ASP A 1 129 ? -26.756 -9.658 26.745 1.000 32.670 145 ASP AAA O 1
ATOM 1036 N N . ASP A 1 130 ? -26.207 -9.520 28.980 1.000 44.380 146 ASP AAA N 1
ATOM 1037 C CA . ASP A 1 130 ? -27.182 -10.521 29.487 1.000 51.840 146 ASP AAA CA 1
ATOM 1038 C C . ASP A 1 130 ? -28.590 -9.919 29.340 1.000 50.170 146 ASP AAA C 1
ATOM 1039 O O . ASP A 1 130 ? -29.538 -10.707 29.115 1.000 51.420 146 ASP AAA O 1
ATOM 1044 N N . ASP A 1 131 ? -28.701 -8.582 29.466 1.000 52.960 147 ASP AAA N 1
ATOM 1045 C CA . ASP A 1 131 ? -29.924 -7.762 29.207 1.000 62.320 147 ASP AAA CA 1
ATOM 1046 C C . ASP A 1 131 ? -30.480 -8.079 27.815 1.000 63.510 147 ASP AAA C 1
ATOM 1047 O O . ASP A 1 131 ? -31.666 -8.477 27.719 1.000 56.960 147 ASP AAA O 1
ATOM 1052 N N . GLN A 1 132 ? -29.616 -7.905 26.800 1.000 60.380 148 GLN AAA N 1
ATOM 1053 C CA . GLN A 1 132 ? -29.921 -7.864 25.344 1.000 56.820 148 GLN AAA CA 1
ATOM 1054 C C . GLN A 1 132 ? -29.105 -8.950 24.633 1.000 50.690 148 GLN AAA C 1
ATOM 1055 O O . GLN A 1 132 ? -28.183 -8.665 23.870 1.000 42.850 148 GLN AAA O 1
ATOM 1061 N N . PRO A 1 133 ? -29.382 -10.251 24.879 1.000 47.610 149 PRO AAA N 1
ATOM 1062 C CA . PRO A 1 133 ? -28.597 -11.330 24.266 1.000 44.130 149 PRO AAA CA 1
ATOM 1063 C C . PRO A 1 133 ? -28.653 -11.472 22.731 1.000 40.370 149 PRO AAA C 1
ATOM 1064 O O . PRO A 1 133 ? -27.899 -12.317 22.248 1.000 34.190 149 PRO AAA O 1
ATOM 1068 N N . ASN A 1 134 ? -29.519 -10.711 22.023 1.000 34.700 150 ASN AAA N 1
ATOM 1069 C CA . ASN A 1 134 ? -29.663 -10.762 20.530 1.000 32.910 150 ASN AAA CA 1
ATOM 1070 C C . ASN A 1 134 ? -28.978 -9.567 19.860 1.000 28.930 150 ASN AAA C 1
ATOM 1071 O O . ASN A 1 134 ? -29.202 -9.350 18.642 1.000 26.850 150 ASN AAA O 1
ATOM 1076 N N . MET A 1 135 ? -28.130 -8.853 20.604 1.000 26.150 151 MET AAA N 1
ATOM 1077 C CA . MET A 1 135 ? -27.373 -7.675 20.115 1.000 26.630 151 MET AAA CA 1
ATOM 1078 C C . MET A 1 135 ? -26.599 -8.058 18.853 1.000 24.430 151 MET AAA C 1
ATOM 1079 O O . MET A 1 135 ? -26.445 -7.203 17.961 1.000 25.150 151 MET AAA O 1
ATOM 1084 N N . GLY A 1 136 ? -26.080 -9.286 18.805 1.000 22.420 152 GLY AAA N 1
ATOM 1085 C CA . GLY A 1 136 ? -25.278 -9.738 17.660 1.000 21.150 152 GLY AAA CA 1
ATOM 1086 C C . GLY A 1 136 ? -26.063 -9.626 16.372 1.000 19.480 152 GLY AAA C 1
ATOM 1087 O O . GLY A 1 136 ? -25.465 -9.207 15.336 1.000 18.730 152 GLY AAA O 1
ATOM 1088 N N . MET A 1 137 ? -27.341 -10.018 16.401 1.000 16.750 153 MET AAA N 1
ATOM 1089 C CA A MET A 1 137 ? -28.220 -9.963 15.207 0.500 17.280 153 MET AAA CA 1
ATOM 1090 C CA B MET A 1 137 ? -28.233 -9.958 15.219 0.500 17.570 153 MET AAA CA 1
ATOM 1091 C C . MET A 1 137 ? -28.415 -8.494 14.790 1.000 16.400 153 MET AAA C 1
ATOM 1092 O O . MET A 1 137 ? -28.443 -8.225 13.583 1.000 14.540 153 MET AAA O 1
ATOM 1101 N N . ALA A 1 138 ? -28.489 -7.562 15.734 1.000 16.220 154 ALA AAA N 1
ATOM 1102 C CA . ALA A 1 138 ? -28.629 -6.129 15.383 1.000 14.510 154 ALA AAA CA 1
ATOM 1103 C C . ALA A 1 138 ? -27.321 -5.628 14.737 1.000 14.500 154 ALA AAA C 1
ATOM 1104 O O . ALA A 1 138 ? -27.358 -4.736 13.827 1.000 12.320 154 ALA AAA O 1
ATOM 1106 N N . ARG A 1 139 ? -26.175 -6.164 15.126 1.000 14.010 155 ARG AAA N 1
ATOM 1107 C CA . ARG A 1 139 ? -24.906 -5.737 14.481 1.000 14.600 155 ARG AAA CA 1
ATOM 1108 C C . ARG A 1 139 ? -24.912 -6.258 13.046 1.000 14.050 155 ARG AAA C 1
ATOM 1109 O O . ARG A 1 139 ? -24.434 -5.550 12.146 1.000 11.960 155 ARG AAA O 1
ATOM 1117 N N A ARG A 1 140 ? -25.439 -7.463 12.829 0.500 14.150 156 ARG AAA N 1
ATOM 1118 N N B ARG A 1 140 ? -25.417 -7.486 12.865 0.500 14.010 156 ARG AAA N 1
ATOM 1119 C CA A ARG A 1 140 ? -25.399 -8.101 11.491 0.500 14.620 156 ARG AAA CA 1
ATOM 1120 C CA B ARG A 1 140 ? -25.526 -8.178 11.554 0.500 14.390 156 ARG AAA CA 1
ATOM 1121 C C A ARG A 1 140 ? -26.369 -7.336 10.583 0.500 14.300 156 ARG AAA C 1
ATOM 1122 C C B ARG A 1 140 ? -26.349 -7.300 10.617 0.500 14.140 156 ARG AAA C 1
ATOM 1123 O O A ARG A 1 140 ? -26.060 -7.171 9.389 0.500 13.020 156 ARG AAA O 1
ATOM 1124 O O B ARG A 1 140 ? -25.947 -7.072 9.458 0.500 13.110 156 ARG AAA O 1
ATOM 1139 N N . GLU A 1 141 ? -27.486 -6.846 11.119 1.000 14.270 157 GLU AAA N 1
ATOM 1140 C CA A GLU A 1 141 ? -28.455 -6.078 10.312 0.500 15.530 157 GLU AAA CA 1
ATOM 1141 C CA B GLU A 1 141 ? -28.465 -6.050 10.337 0.500 15.170 157 GLU AAA CA 1
ATOM 1142 C C . GLU A 1 141 ? -27.800 -4.753 9.903 1.000 14.250 157 GLU AAA C 1
ATOM 1143 O O . GLU A 1 141 ? -27.862 -4.421 8.709 1.000 15.460 157 GLU AAA O 1
ATOM 1154 N N . ARG A 1 142 ? -27.150 -4.096 10.842 1.000 12.690 158 ARG AAA N 1
ATOM 1155 C CA . ARG A 1 142 ? -26.463 -2.804 10.566 1.000 13.510 158 ARG AAA CA 1
ATOM 1156 C C . ARG A 1 142 ? -25.384 -3.059 9.512 1.000 12.940 158 ARG AAA C 1
ATOM 1157 O O . ARG A 1 142 ? -25.319 -2.318 8.523 1.000 13.120 158 ARG AAA O 1
ATOM 1165 N N . ALA A 1 143 ? -24.565 -4.085 9.715 1.000 12.260 159 ALA AAA N 1
ATOM 1166 C CA . ALA A 1 143 ? -23.467 -4.419 8.780 1.000 12.540 159 ALA AAA CA 1
ATOM 1167 C C . ALA A 1 143 ? -24.033 -4.618 7.358 1.000 11.810 159 ALA AAA C 1
ATOM 1168 O O . ALA A 1 143 ? -23.520 -4.025 6.417 1.000 10.870 159 ALA AAA O 1
ATOM 1170 N N . ALA A 1 144 ? -25.084 -5.415 7.197 1.000 12.770 160 ALA AAA N 1
ATOM 1171 C CA . ALA A 1 144 ? -25.669 -5.722 5.877 1.000 12.790 160 ALA AAA CA 1
ATOM 1172 C C . ALA A 1 144 ? -26.163 -4.424 5.202 1.000 13.640 160 ALA AAA C 1
ATOM 1173 O O . ALA A 1 144 ? -25.913 -4.247 4.005 1.000 16.150 160 ALA AAA O 1
ATOM 1175 N N . GLU A 1 145 ? -26.813 -3.521 5.921 1.000 14.240 161 GLU AAA N 1
ATOM 1176 C CA A GLU A 1 145 ? -27.349 -2.254 5.360 0.500 14.250 161 GLU AAA CA 1
ATOM 1177 C CA B GLU A 1 145 ? -27.354 -2.260 5.336 0.500 14.990 161 GLU AAA CA 1
ATOM 1178 C C . GLU A 1 145 ? -26.190 -1.365 4.891 1.000 14.100 161 GLU AAA C 1
ATOM 1179 O O . GLU A 1 145 ? -26.290 -0.774 3.787 1.000 14.280 161 GLU AAA O 1
ATOM 1190 N N . MET A 1 146 ? -25.143 -1.242 5.705 1.000 11.910 162 MET AAA N 1
ATOM 1191 C CA . MET A 1 146 ? -23.960 -0.416 5.332 1.000 12.470 162 MET AAA CA 1
ATOM 1192 C C . MET A 1 146 ? -23.322 -0.981 4.049 1.000 12.380 162 MET AAA C 1
ATOM 1193 O O . MET A 1 146 ? -22.972 -0.200 3.132 1.000 10.450 162 MET AAA O 1
ATOM 1198 N N . LEU A 1 147 ? -23.068 -2.289 4.011 1.000 12.800 163 LEU AAA N 1
ATOM 1199 C CA A LEU A 1 147 ? -22.318 -2.903 2.891 0.500 14.900 163 LEU AAA CA 1
ATOM 1200 C CA B LEU A 1 147 ? -22.307 -2.881 2.886 0.500 14.200 163 LEU AAA CA 1
ATOM 1201 C C . LEU A 1 147 ? -23.124 -2.725 1.597 1.000 14.940 163 LEU AAA C 1
ATOM 1202 O O . LEU A 1 147 ? -22.516 -2.592 0.557 1.000 15.710 163 LEU AAA O 1
ATOM 1211 N N . LYS A 1 148 ? -24.445 -2.708 1.687 1.000 17.160 164 LYS AAA N 1
ATOM 1212 C CA . LYS A 1 148 ? -25.356 -2.507 0.524 1.000 20.650 164 LYS AAA CA 1
ATOM 1213 C C . LYS A 1 148 ? -25.209 -1.129 -0.110 1.000 17.860 164 LYS AAA C 1
ATOM 1214 O O . LYS A 1 148 ? -25.623 -0.987 -1.293 1.000 16.860 164 LYS AAA O 1
ATOM 1220 N N . THR A 1 149 ? -24.687 -0.145 0.608 1.000 15.660 165 THR AAA N 1
ATOM 1221 C CA . THR A 1 149 ? -24.498 1.215 0.054 1.000 16.220 165 THR AAA CA 1
ATOM 1222 C C . THR A 1 149 ? -23.231 1.256 -0.803 1.000 16.320 165 THR AAA C 1
ATOM 1223 O O . THR A 1 149 ? -22.981 2.276 -1.438 1.000 16.010 165 THR AAA O 1
ATOM 1227 N N . LEU A 1 150 ? -22.434 0.190 -0.840 1.000 14.710 166 LEU AAA N 1
ATOM 1228 C CA . LEU A 1 150 ? -21.143 0.256 -1.557 1.000 14.720 166 LEU AAA CA 1
ATOM 1229 C C . LEU A 1 150 ? -21.397 0.078 -3.057 1.000 14.010 166 LEU AAA C 1
ATOM 1230 O O . LEU A 1 150 ? -22.294 -0.637 -3.450 1.000 15.470 166 LEU AAA O 1
ATOM 1235 N N . SER A 1 151 ? -20.559 0.672 -3.871 1.000 14.620 167 SER AAA N 1
ATOM 1236 C CA . SER A 1 151 ? -20.556 0.453 -5.332 1.000 16.820 167 SER AAA CA 1
ATOM 1237 C C . SER A 1 151 ? -20.064 -0.972 -5.604 1.000 17.350 167 SER AAA C 1
ATOM 1238 O O . SER A 1 151 ? -19.441 -1.641 -4.733 1.000 15.430 167 SER AAA O 1
ATOM 1241 N N . PRO A 1 152 ? -20.375 -1.524 -6.802 1.000 15.890 168 PRO AAA N 1
ATOM 1242 C CA . PRO A 1 152 ? -20.042 -2.912 -7.101 1.000 16.260 168 PRO AAA CA 1
ATOM 1243 C C . PRO A 1 152 ? -18.552 -3.267 -6.904 1.000 14.500 168 PRO AAA C 1
ATOM 1244 O O . PRO A 1 152 ? -18.283 -4.316 -6.329 1.000 11.900 168 PRO AAA O 1
ATOM 1248 N N . ARG A 1 153 ? -17.621 -2.414 -7.377 1.000 13.760 169 ARG AAA N 1
ATOM 1249 C CA . ARG A 1 153 ? -16.163 -2.691 -7.250 1.000 12.740 169 ARG AAA CA 1
ATOM 1250 C C . ARG A 1 153 ? -15.784 -2.657 -5.758 1.000 11.380 169 ARG AAA C 1
ATOM 1251 O O . ARG A 1 153 ? -15.024 -3.531 -5.310 1.000 10.200 169 ARG AAA O 1
ATOM 1259 N N . GLN A 1 154 ? -16.232 -1.643 -5.035 1.000 11.590 170 GLN AAA N 1
ATOM 1260 C CA . GLN A 1 154 ? -15.974 -1.506 -3.569 1.000 12.550 170 GLN AAA CA 1
ATOM 1261 C C . GLN A 1 154 ? -16.479 -2.748 -2.833 1.000 12.620 170 GLN AAA C 1
ATOM 1262 O O . GLN A 1 154 ? -15.713 -3.306 -1.989 1.000 11.690 170 GLN AAA O 1
ATOM 1268 N N . LEU A 1 155 ? -17.675 -3.238 -3.175 1.000 13.340 171 LEU AAA N 1
ATOM 1269 C CA . LEU A 1 155 ? -18.217 -4.418 -2.472 1.000 14.910 171 LEU AAA CA 1
ATOM 1270 C C . LEU A 1 155 ? -17.313 -5.637 -2.711 1.000 14.200 171 LEU AAA C 1
ATOM 1271 O O . LEU A 1 155 ? -17.013 -6.397 -1.745 1.000 13.240 171 LEU AAA O 1
ATOM 1276 N N . GLU A 1 156 ? -16.930 -5.921 -3.948 1.000 14.440 172 GLU AAA N 1
ATOM 1277 C CA . GLU A 1 156 ? -16.174 -7.175 -4.191 1.000 15.750 172 GLU AAA CA 1
ATOM 1278 C C . GLU A 1 156 ? -14.716 -7.032 -3.686 1.000 13.580 172 GLU AAA C 1
ATOM 1279 O O . GLU A 1 156 ? -14.164 -8.048 -3.259 1.000 12.020 172 GLU AAA O 1
ATOM 1285 N N . VAL A 1 157 ? -14.118 -5.836 -3.684 1.000 11.870 173 VAL AAA N 1
ATOM 1286 C CA . VAL A 1 157 ? -12.805 -5.619 -3.010 1.0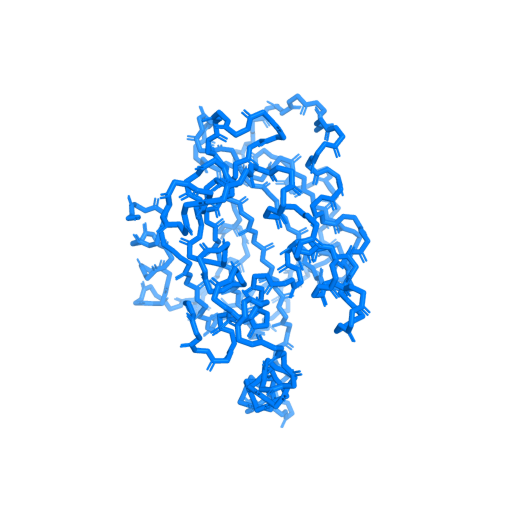00 10.710 173 VAL AAA CA 1
ATOM 1287 C C . VAL A 1 157 ? -12.974 -5.966 -1.522 1.000 11.050 173 VAL AAA C 1
ATOM 1288 O O . VAL A 1 157 ? -12.177 -6.759 -0.963 1.000 9.560 173 VAL AAA O 1
ATOM 1292 N N . THR A 1 158 ? -14.032 -5.464 -0.907 1.000 10.620 174 THR AAA N 1
ATOM 1293 C CA . THR A 1 158 ? -14.315 -5.677 0.522 1.000 11.970 174 THR AAA CA 1
ATOM 1294 C C . THR A 1 158 ? -14.487 -7.183 0.773 1.000 11.520 174 THR AAA C 1
ATOM 1295 O O . THR A 1 158 ? -13.912 -7.688 1.734 1.000 12.020 174 THR AAA O 1
ATOM 1299 N N . THR A 1 159 ? -15.218 -7.873 -0.080 1.000 12.240 175 THR AAA N 1
ATOM 1300 C CA . THR A 1 159 ? -15.479 -9.326 0.060 1.000 11.930 175 THR AAA CA 1
ATOM 1301 C C . THR A 1 159 ? -14.119 -10.049 0.056 1.000 11.970 175 THR AAA C 1
ATOM 1302 O O . THR A 1 159 ? -13.849 -10.814 0.997 1.000 11.460 175 THR AAA O 1
ATOM 1306 N N . LEU A 1 160 ? -13.278 -9.788 -0.944 1.000 11.600 176 LEU AAA N 1
ATOM 1307 C CA . LEU A 1 160 ? -11.990 -10.530 -1.105 1.000 11.420 176 LEU AAA CA 1
ATOM 1308 C C . LEU A 1 160 ? -11.051 -10.168 0.046 1.000 11.370 176 LEU AAA C 1
ATOM 1309 O O . LEU A 1 160 ? -10.396 -11.066 0.585 1.000 11.620 176 LEU AAA O 1
ATOM 1314 N N . VAL A 1 161 ? -10.921 -8.885 0.397 1.000 11.140 177 VAL AAA N 1
ATOM 1315 C CA . VAL A 1 161 ? -10.100 -8.444 1.558 1.000 12.210 177 VAL AAA CA 1
ATOM 1316 C C . VAL A 1 161 ? -10.553 -9.164 2.847 1.000 12.650 177 VAL AAA C 1
ATOM 1317 O O . VAL A 1 161 ? -9.689 -9.717 3.573 1.000 12.900 177 VAL AAA O 1
ATOM 1321 N N . ALA A 1 162 ? -11.843 -9.193 3.137 1.000 14.110 178 ALA AAA N 1
ATOM 1322 C CA . ALA A 1 162 ? -12.379 -9.753 4.407 1.000 13.900 178 ALA AAA CA 1
ATOM 1323 C C . ALA A 1 162 ? -12.196 -11.281 4.448 1.000 16.550 178 ALA AAA C 1
ATOM 1324 O O . ALA A 1 162 ? -12.012 -11.828 5.550 1.000 19.600 178 ALA AAA O 1
ATOM 1326 N N . SER A 1 163 ? -12.144 -11.937 3.294 1.000 17.100 179 SER AAA N 1
ATOM 1327 C CA . SER A 1 163 ? -11.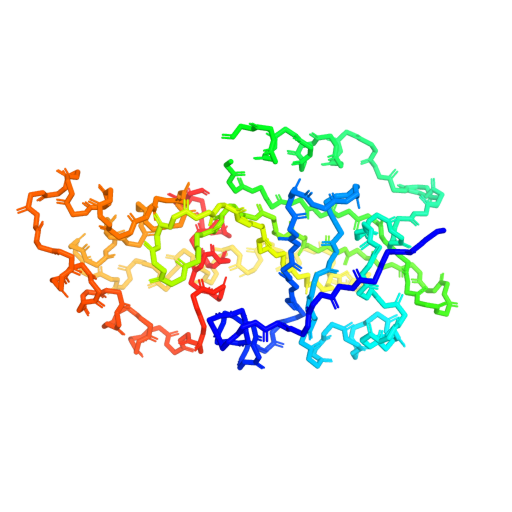826 -13.384 3.138 1.000 17.830 179 SER AAA CA 1
ATOM 1328 C C . SER A 1 163 ? -10.381 -13.683 3.559 1.000 18.270 179 SER AAA C 1
ATOM 1329 O O . SER A 1 163 ? -10.056 -14.883 3.722 1.000 20.090 179 SER AAA O 1
ATOM 1332 N N . GLY A 1 164 ? -9.545 -12.656 3.727 1.000 17.100 180 GLY AAA N 1
ATOM 1333 C CA . GLY A 1 164 ? -8.174 -12.781 4.236 1.000 17.410 180 GLY AAA CA 1
ATOM 1334 C C . GLY A 1 164 ? -7.123 -12.751 3.130 1.000 19.200 180 GLY AAA C 1
ATOM 1335 O O . GLY A 1 164 ? -6.010 -13.171 3.403 1.000 22.620 180 GLY AAA O 1
ATOM 1336 N N . LEU A 1 165 ? -7.444 -12.304 1.913 1.000 17.760 181 LEU AAA N 1
ATOM 1337 C CA . LEU A 1 165 ? -6.466 -12.231 0.792 1.000 17.100 181 LEU AAA CA 1
ATOM 1338 C C . LEU A 1 165 ? -5.515 -11.050 0.991 1.000 19.540 181 LEU AAA C 1
ATOM 1339 O O . LEU A 1 165 ? -5.976 -10.016 1.491 1.000 22.290 181 LEU AAA O 1
ATOM 1344 N N . ARG A 1 166 ? -4.244 -11.212 0.619 1.000 17.860 182 ARG AAA N 1
ATOM 1345 C CA . ARG A 1 166 ? -3.267 -10.102 0.529 1.000 19.770 182 ARG AAA CA 1
ATOM 1346 C C . ARG A 1 166 ? -3.771 -9.149 -0.556 1.000 17.960 182 ARG AAA C 1
ATOM 1347 O O . ARG A 1 166 ? -4.549 -9.619 -1.411 1.000 16.810 182 ARG AAA O 1
ATOM 1355 N N . ASN A 1 167 ? -3.341 -7.885 -0.599 1.000 18.500 183 ASN AAA N 1
ATOM 1356 C CA A ASN A 1 167 ? -3.757 -6.926 -1.665 0.500 19.110 183 ASN AAA CA 1
ATOM 1357 C CA B ASN A 1 167 ? -3.786 -6.941 -1.663 0.500 19.060 183 ASN AAA CA 1
ATOM 1358 C C . ASN A 1 167 ? -3.322 -7.462 -3.026 1.000 17.350 183 ASN AAA C 1
ATOM 1359 O O . ASN A 1 167 ? -4.048 -7.275 -4.025 1.000 15.040 183 ASN AAA O 1
ATOM 1368 N N . LYS A 1 168 ? -2.140 -8.056 -3.059 1.000 17.780 184 LYS AAA N 1
ATOM 1369 C CA . LYS A 1 168 ? -1.582 -8.642 -4.295 1.000 18.530 184 LYS AAA CA 1
ATOM 1370 C C . LYS A 1 168 ? -2.508 -9.753 -4.804 1.000 14.870 184 LYS AAA C 1
ATOM 1371 O O . LYS A 1 168 ? -2.678 -9.865 -6.035 1.000 14.530 184 LYS AAA O 1
ATOM 1377 N N . GLU A 1 169 ? -3.116 -10.541 -3.913 1.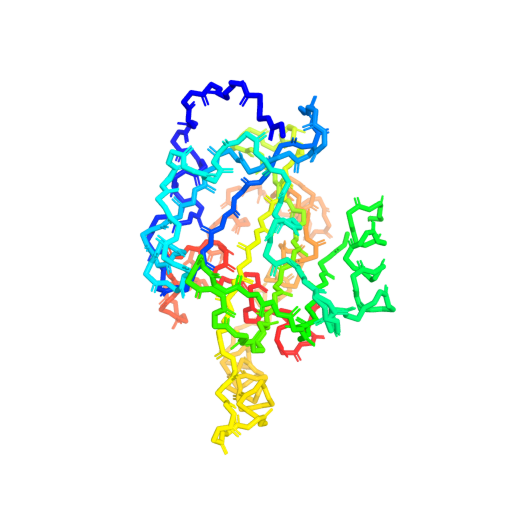000 12.230 185 GLU AAA N 1
ATOM 1378 C CA . GLU A 1 169 ? -4.071 -11.603 -4.306 1.000 13.080 185 GLU AAA CA 1
ATOM 1379 C C . GLU A 1 169 ? -5.378 -10.975 -4.783 1.000 13.990 185 GLU AAA C 1
ATOM 1380 O O . GLU A 1 169 ? -5.970 -11.466 -5.755 1.000 14.620 185 GLU AAA O 1
ATOM 1386 N N . VAL A 1 170 ? -5.854 -9.955 -4.085 1.000 11.910 186 VAL AAA N 1
ATOM 1387 C CA . VAL A 1 170 ? -7.090 -9.273 -4.545 1.000 13.170 186 VAL AAA CA 1
ATOM 1388 C C . VAL A 1 170 ? -6.826 -8.750 -5.972 1.000 14.860 186 VAL AAA C 1
ATOM 1389 O O . VAL A 1 170 ? -7.679 -8.954 -6.857 1.000 16.060 186 VAL AAA O 1
ATOM 1393 N N . ALA A 1 171 ? -5.687 -8.090 -6.182 1.000 16.580 187 ALA AAA N 1
ATOM 1394 C CA . ALA A 1 171 ? -5.267 -7.489 -7.470 1.000 16.800 187 ALA AAA CA 1
ATOM 1395 C C . ALA A 1 171 ? -5.214 -8.549 -8.574 1.000 17.990 187 ALA AAA C 1
ATOM 1396 O O . ALA A 1 171 ? -5.735 -8.296 -9.675 1.000 20.630 187 ALA AAA O 1
ATOM 1398 N N . ALA A 1 172 ? -4.654 -9.721 -8.277 1.000 20.240 188 ALA AAA N 1
ATOM 1399 C CA . ALA A 1 172 ? -4.582 -10.903 -9.167 1.000 20.580 188 ALA AAA CA 1
ATOM 1400 C C . ALA A 1 172 ? -5.998 -11.331 -9.562 1.000 24.610 188 ALA AAA C 1
ATOM 1401 O O . ALA A 1 172 ? -6.237 -11.559 -10.777 1.000 23.820 188 ALA AAA O 1
ATOM 1403 N N . ARG A 1 173 ? -6.874 -11.492 -8.564 1.000 23.770 189 ARG AAA N 1
ATOM 1404 C CA . ARG A 1 173 ? -8.261 -11.999 -8.750 1.000 23.530 189 ARG AAA CA 1
ATOM 1405 C C . ARG A 1 173 ? -9.049 -11.069 -9.681 1.000 20.730 189 ARG AAA C 1
ATOM 1406 O O . ARG A 1 173 ? -9.875 -11.593 -10.434 1.000 21.880 189 ARG AAA O 1
ATOM 1414 N N . LEU A 1 174 ? -8.891 -9.756 -9.539 1.000 19.200 190 LEU AAA N 1
ATOM 1415 C CA . LEU A 1 174 ? -9.751 -8.742 -10.200 1.000 19.980 190 LEU AAA CA 1
ATOM 1416 C C . LEU A 1 174 ? -9.084 -8.122 -11.444 1.000 22.000 190 LEU AAA C 1
ATOM 1417 O O . LEU A 1 174 ? -9.749 -7.281 -12.084 1.000 22.470 190 LEU AAA O 1
ATOM 1422 N N . GLY A 1 175 ? -7.821 -8.452 -11.747 1.000 23.090 191 GLY AAA N 1
ATOM 1423 C CA . GLY A 1 175 ? -7.051 -7.860 -12.867 1.000 25.340 191 GLY AAA CA 1
ATOM 1424 C C . GLY A 1 175 ? -6.707 -6.399 -12.648 1.000 25.480 191 GLY AAA C 1
ATOM 1425 O O . GLY A 1 175 ? -6.713 -5.614 -13.622 1.000 30.050 191 GLY AAA O 1
ATOM 1426 N N . LEU A 1 176 ? -6.425 -6.005 -11.409 1.000 22.970 192 LEU AAA N 1
ATOM 1427 C CA . LEU A 1 176 ? -6.105 -4.610 -11.070 1.000 22.820 192 LEU AAA CA 1
ATOM 1428 C C . LEU A 1 176 ? -4.672 -4.536 -10.546 1.000 22.300 192 LEU AAA C 1
ATOM 1429 O O . LEU A 1 176 ? -4.085 -5.585 -10.310 1.000 25.380 192 LEU AAA O 1
ATOM 1434 N N . SER A 1 177 ? -4.197 -3.329 -10.293 1.000 22.640 193 SER AAA N 1
ATOM 1435 C CA . SER A 1 177 ? -2.917 -3.036 -9.622 1.000 25.510 193 SER AAA CA 1
ATOM 1436 C C . SER A 1 177 ? -3.161 -3.085 -8.117 1.000 24.900 193 SER AAA C 1
ATOM 1437 O O . SER A 1 177 ? -4.286 -2.776 -7.685 1.000 24.370 193 SER AAA O 1
ATOM 1440 N N . GLU A 1 178 ? -2.145 -3.405 -7.334 1.000 23.840 194 GLU AAA N 1
ATOM 1441 C CA . GLU A 1 178 ? -2.237 -3.275 -5.863 1.000 23.960 194 GLU AAA CA 1
ATOM 1442 C C . GLU A 1 178 ? -2.614 -1.858 -5.484 1.000 22.360 194 GLU AAA C 1
ATOM 1443 O O . GLU A 1 178 ? -3.250 -1.684 -4.437 1.000 19.890 194 GLU AAA O 1
ATOM 1449 N N . LYS A 1 179 ? -2.081 -0.874 -6.204 1.000 22.570 195 LYS AAA N 1
ATOM 1450 C CA . LYS A 1 179 ? -2.321 0.541 -5.856 1.000 25.710 195 LYS AAA CA 1
ATOM 1451 C C . LYS A 1 179 ? -3.827 0.785 -5.991 1.000 20.290 195 LYS AAA C 1
ATOM 1452 O O . LYS A 1 179 ? -4.411 1.443 -5.096 1.000 24.200 195 LYS AAA O 1
ATOM 1458 N N . THR A 1 180 ? -4.435 0.258 -7.037 1.000 20.480 196 THR AAA N 1
ATOM 1459 C CA . THR A 1 180 ? -5.876 0.478 -7.332 1.000 21.740 196 THR AAA CA 1
ATOM 1460 C C . THR A 1 180 ? -6.683 -0.194 -6.224 1.000 19.580 196 THR AAA C 1
ATOM 1461 O O . THR A 1 180 ? -7.631 0.417 -5.739 1.000 18.670 196 THR AAA O 1
ATOM 1465 N N . VAL A 1 181 ? -6.324 -1.423 -5.865 1.000 17.920 197 VAL AAA N 1
ATOM 1466 C CA . VAL A 1 181 ? -7.026 -2.155 -4.775 1.000 17.510 197 VAL AAA CA 1
ATOM 1467 C C . VAL A 1 181 ? -6.968 -1.340 -3.494 1.000 16.660 197 VAL AAA C 1
ATOM 1468 O O . VAL A 1 181 ? -8.023 -1.118 -2.904 1.000 16.570 197 VAL AAA O 1
ATOM 1472 N N . LYS A 1 182 ? -5.795 -0.835 -3.093 1.000 16.160 198 LYS AAA N 1
ATOM 1473 C CA . LYS A 1 182 ? -5.669 -0.053 -1.840 1.000 17.940 198 LYS AAA CA 1
ATOM 1474 C C . LYS A 1 182 ? -6.508 1.213 -1.974 1.000 17.610 198 LYS AAA C 1
ATOM 1475 O O . LYS A 1 182 ? -7.106 1.625 -0.947 1.000 17.080 198 LYS AAA O 1
ATOM 1481 N N . MET A 1 183 ? -6.552 1.827 -3.176 1.000 17.630 199 MET AAA N 1
ATOM 1482 C CA . MET A 1 183 ? -7.425 3.015 -3.415 1.000 15.170 199 MET AAA CA 1
ATOM 1483 C C . MET A 1 183 ? -8.888 2.671 -3.088 1.000 14.330 199 MET AAA C 1
ATOM 1484 O O . MET A 1 183 ? -9.559 3.435 -2.362 1.000 13.130 199 MET AAA O 1
ATOM 1489 N N . HIS A 1 184 ? -9.411 1.584 -3.635 1.000 13.770 200 HIS AAA N 1
ATOM 1490 C CA . HIS A 1 184 ? -10.826 1.191 -3.400 1.000 13.200 200 HIS AAA CA 1
ATOM 1491 C C . HIS A 1 184 ? -11.048 0.897 -1.905 1.000 14.530 200 HIS AAA C 1
ATOM 1492 O O . HIS A 1 184 ? -12.101 1.305 -1.344 1.000 12.310 200 HIS AAA O 1
ATOM 1499 N N . ARG A 1 185 ? -10.120 0.169 -1.280 1.000 13.340 201 ARG AAA N 1
ATOM 1500 C CA . ARG A 1 185 ? -10.160 -0.101 0.185 1.000 15.060 201 ARG AAA CA 1
ATOM 1501 C C . ARG A 1 185 ? -10.303 1.189 0.991 1.000 13.400 201 ARG AAA C 1
ATOM 1502 O O . ARG A 1 185 ? -11.191 1.281 1.856 1.000 13.210 201 ARG AAA O 1
ATOM 1510 N N . GLY A 1 186 ? -9.443 2.160 0.744 1.000 14.270 202 GLY AAA N 1
ATOM 1511 C CA . GLY A 1 186 ? -9.494 3.462 1.426 1.000 13.280 202 GLY AAA CA 1
ATOM 1512 C C . GLY A 1 186 ? -10.854 4.122 1.267 1.000 12.120 202 GLY AAA C 1
ATOM 1513 O O . GLY A 1 186 ? -11.387 4.660 2.247 1.000 12.420 202 GLY AAA O 1
ATOM 1514 N N . LEU A 1 187 ? -11.405 4.112 0.050 1.000 11.870 203 LEU AAA N 1
ATOM 1515 C CA . LEU A 1 187 ? -12.717 4.725 -0.231 1.000 11.720 203 LEU AAA CA 1
ATOM 1516 C C . LEU A 1 187 ? -13.798 4.047 0.616 1.000 10.560 203 LEU AAA C 1
ATOM 1517 O O . LEU A 1 187 ? -14.674 4.768 1.110 1.000 9.820 203 LEU AAA O 1
ATOM 1522 N N . VAL A 1 188 ? -13.756 2.731 0.766 1.000 10.350 204 VAL AAA N 1
ATOM 1523 C CA . VAL A 1 188 ? -14.736 1.964 1.591 1.000 11.350 204 VAL AAA CA 1
ATOM 1524 C C . VAL A 1 188 ? -14.618 2.441 3.041 1.000 12.240 204 VAL AAA C 1
ATOM 1525 O O . VAL A 1 188 ? -15.651 2.753 3.674 1.000 13.540 204 VAL AAA O 1
ATOM 1529 N N . MET A 1 189 ? -13.394 2.491 3.552 1.000 13.360 205 MET AAA N 1
ATOM 1530 C CA A MET A 1 189 ? -13.058 2.927 4.942 0.500 14.610 205 MET AAA CA 1
ATOM 1531 C CA B MET A 1 189 ? -13.184 2.879 4.965 0.500 14.640 205 MET AAA CA 1
ATOM 1532 C C . MET A 1 189 ? -13.670 4.318 5.193 1.000 14.430 205 MET AAA C 1
ATOM 1533 O O . MET A 1 189 ? -14.370 4.526 6.194 1.000 15.130 205 MET AAA O 1
ATOM 1542 N N . GLU A 1 190 ? -13.432 5.225 4.266 1.000 14.180 206 GLU AAA N 1
ATOM 1543 C CA . GLU A 1 190 ? -13.925 6.634 4.378 1.000 17.050 206 GLU AAA CA 1
ATOM 1544 C C . GLU A 1 190 ? -15.454 6.623 4.310 1.000 15.560 206 GLU AAA C 1
ATOM 1545 O O . GLU A 1 190 ? -16.104 7.202 5.205 1.000 14.700 206 GLU AAA O 1
ATOM 1551 N N . LYS A 1 191 ? -16.039 5.883 3.368 1.000 14.840 207 LYS AAA N 1
ATOM 1552 C CA . LYS A 1 191 ? -17.517 5.947 3.188 1.000 16.450 207 LYS AAA CA 1
ATOM 1553 C C . LYS A 1 191 ? -18.218 5.371 4.435 1.000 16.490 207 LYS AAA C 1
ATOM 1554 O O . LYS A 1 191 ? -19.231 5.922 4.925 1.000 15.740 207 LYS AAA O 1
ATOM 1560 N N . LEU A 1 192 ? -17.706 4.272 4.950 1.000 15.060 208 LEU AAA N 1
ATOM 1561 C CA . LEU A 1 192 ? -18.385 3.593 6.076 1.000 14.710 208 LEU AAA CA 1
ATOM 1562 C C . LEU A 1 192 ? -17.855 4.027 7.464 1.000 14.930 208 LEU AAA C 1
ATOM 1563 O O . LEU A 1 192 ? -18.313 3.444 8.428 1.000 14.520 208 LEU AAA O 1
ATOM 1568 N N . ASN A 1 193 ? -17.036 5.066 7.574 1.000 15.360 209 ASN AAA N 1
ATOM 1569 C CA . ASN A 1 193 ? -16.502 5.616 8.855 1.000 18.500 209 ASN AAA CA 1
ATOM 1570 C C . ASN A 1 193 ? -15.733 4.544 9.637 1.000 18.370 209 ASN AAA C 1
ATOM 1571 O O . ASN A 1 193 ? -15.861 4.526 10.863 1.000 19.470 209 ASN AAA O 1
ATOM 1576 N N . LEU A 1 194 ? -14.955 3.699 8.956 1.000 17.960 210 LEU AAA N 1
ATOM 1577 C CA . LEU A 1 194 ? -14.205 2.594 9.597 1.000 18.990 210 LEU AAA CA 1
ATOM 1578 C C . LEU A 1 194 ? -12.805 3.115 9.882 1.000 21.340 210 LEU AAA C 1
ATOM 1579 O O . LEU A 1 194 ? -12.186 3.651 8.959 1.000 22.930 210 LEU AAA O 1
ATOM 1584 N N . LYS A 1 195 ? -12.360 3.004 11.130 1.000 24.090 211 LYS AAA N 1
ATOM 1585 C CA . LYS A 1 195 ? -11.052 3.540 11.589 1.000 25.860 211 LYS AAA CA 1
ATOM 1586 C C . LYS A 1 195 ? -9.935 2.613 11.117 1.000 25.430 211 LYS AAA C 1
ATOM 1587 O O . LYS A 1 195 ? -8.851 3.127 10.804 1.000 24.700 211 LYS AAA O 1
ATOM 1593 N N . THR A 1 196 ? -10.165 1.297 11.101 1.000 20.590 212 THR AAA N 1
ATOM 1594 C CA . THR A 1 196 ? -9.085 0.299 10.886 1.000 21.550 212 THR AAA CA 1
ATOM 1595 C C . THR A 1 196 ? -9.560 -0.795 9.934 1.000 23.870 212 THR AAA C 1
ATOM 1596 O O . THR A 1 196 ? -10.804 -0.984 9.823 1.000 20.680 212 THR AAA O 1
ATOM 1600 N N . SER A 1 197 ? -8.617 -1.553 9.358 1.000 25.110 213 SER AAA N 1
ATOM 1601 C CA . SER A 1 197 ? -8.922 -2.723 8.481 1.000 26.650 213 SER AAA CA 1
ATOM 1602 C C . SER A 1 197 ? -9.660 -3.778 9.300 1.000 22.170 213 SER AAA C 1
ATOM 1603 O O . SER A 1 197 ? -10.436 -4.586 8.727 1.000 23.720 213 SER AAA O 1
ATOM 1606 N N . ALA A 1 198 ? -9.437 -3.788 10.609 1.000 19.230 214 ALA AAA N 1
ATOM 1607 C CA . ALA A 1 198 ? -10.066 -4.772 11.508 1.000 17.270 214 ALA AAA CA 1
ATOM 1608 C C . ALA A 1 198 ? -11.571 -4.544 11.552 1.000 15.920 214 ALA AAA C 1
ATOM 1609 O O . ALA A 1 198 ? -12.323 -5.563 11.542 1.000 15.610 214 ALA AAA O 1
ATOM 1611 N N . ASP A 1 199 ? -11.968 -3.264 11.670 1.000 16.740 215 ASP AAA N 1
ATOM 1612 C CA . ASP A 1 199 ? -13.375 -2.787 11.662 1.000 15.560 215 ASP AAA CA 1
ATOM 1613 C C . ASP A 1 199 ? -14.027 -3.143 10.321 1.000 15.350 215 ASP AAA C 1
ATOM 1614 O O . ASP A 1 199 ? -15.226 -3.457 10.358 1.000 15.440 215 ASP AAA O 1
ATOM 1619 N N . LEU A 1 200 ? -13.267 -3.097 9.211 1.000 16.140 216 LEU AAA N 1
ATOM 1620 C CA . LEU A 1 200 ? -13.758 -3.478 7.856 1.000 14.940 216 LEU AAA CA 1
ATOM 1621 C C . LEU A 1 200 ? -13.991 -4.998 7.814 1.000 12.990 216 LEU AAA C 1
ATOM 1622 O O . LEU A 1 200 ? -15.044 -5.436 7.404 1.000 12.060 216 LEU AAA O 1
ATOM 1627 N N . VAL A 1 201 ? -13.066 -5.810 8.310 1.000 13.510 217 VAL AAA N 1
ATOM 1628 C CA . VAL A 1 201 ? -13.275 -7.293 8.307 1.000 14.140 217 VAL AAA CA 1
ATOM 1629 C C . VAL A 1 201 ? -14.485 -7.634 9.183 1.000 13.110 217 VAL AAA C 1
ATOM 1630 O O . VAL A 1 201 ? -15.318 -8.466 8.790 1.000 12.290 217 VAL AAA O 1
ATOM 1634 N N . ARG A 1 202 ? -14.619 -6.979 10.330 1.000 14.070 218 ARG AAA N 1
ATOM 1635 C CA . ARG A 1 202 ? -15.750 -7.272 11.261 1.000 13.080 218 ARG AAA CA 1
ATOM 1636 C C . ARG A 1 202 ? -17.100 -7.048 10.557 1.000 12.260 218 ARG AAA C 1
ATOM 1637 O O . ARG A 1 202 ? -17.964 -7.956 10.616 1.000 12.620 218 ARG AAA O 1
ATOM 1645 N N . ILE A 1 203 ? -17.367 -5.900 9.934 1.000 14.750 219 ILE AAA N 1
ATOM 1646 C CA A ILE A 1 203 ? -18.725 -5.700 9.332 0.700 13.790 219 ILE AAA CA 1
ATOM 1647 C CA B ILE A 1 203 ? -18.666 -5.612 9.243 0.300 13.670 219 ILE AAA CA 1
ATOM 1648 C C . ILE A 1 203 ? -18.945 -6.676 8.178 1.000 13.870 219 ILE AAA C 1
ATOM 1649 O O . ILE A 1 203 ? -20.117 -7.130 8.031 1.000 13.310 219 ILE AAA O 1
ATOM 1658 N N . ALA A 1 204 ? -17.912 -7.004 7.400 1.000 14.100 220 ALA AAA N 1
ATOM 1659 C CA . ALA A 1 204 ? -18.036 -7.992 6.307 1.000 13.180 220 ALA AAA CA 1
ATOM 1660 C C . ALA A 1 204 ? -18.492 -9.318 6.878 1.000 13.010 220 ALA AAA C 1
ATOM 1661 O O . ALA A 1 204 ? -19.407 -9.949 6.318 1.000 13.390 220 ALA AAA O 1
ATOM 1663 N N . VAL A 1 205 ? -17.846 -9.783 7.939 1.000 13.620 221 VAL AAA N 1
ATOM 1664 C CA . VAL A 1 205 ? -18.167 -11.117 8.474 1.000 14.180 221 VAL AAA CA 1
ATOM 1665 C C . VAL A 1 205 ? -19.547 -11.039 9.148 1.000 13.870 221 VAL AAA C 1
ATOM 1666 O O . VAL A 1 205 ? -20.311 -11.994 8.994 1.000 15.640 221 VAL AAA O 1
ATOM 1670 N N . GLU A 1 206 ? -19.850 -9.976 9.912 1.000 14.540 222 GLU AAA N 1
ATOM 1671 C CA . GLU A 1 206 ? -21.176 -9.741 10.562 1.000 14.450 222 GLU AAA CA 1
ATOM 1672 C C . GLU A 1 206 ? -22.312 -9.863 9.529 1.000 15.500 222 GLU AAA C 1
ATOM 1673 O O . GLU A 1 206 ? -23.306 -10.579 9.791 1.000 14.930 222 GLU AAA O 1
ATOM 1679 N N . ALA A 1 207 ? -22.117 -9.267 8.369 1.000 16.380 223 ALA AAA N 1
ATOM 1680 C CA . ALA A 1 207 ? -23.080 -9.190 7.248 1.000 17.090 223 ALA AAA CA 1
ATOM 1681 C C . ALA A 1 207 ? -23.244 -10.552 6.572 1.000 19.360 223 ALA AAA C 1
ATOM 1682 O O . ALA A 1 207 ? -24.284 -10.771 5.901 1.000 22.990 223 ALA AAA O 1
ATOM 1684 N N . GLY A 1 208 ? -22.248 -11.438 6.673 1.000 16.200 224 GLY AAA N 1
ATOM 1685 C CA . GLY A 1 208 ? -22.272 -12.700 5.930 1.000 15.640 224 GLY AAA CA 1
ATOM 1686 C C . GLY A 1 208 ? -21.614 -12.622 4.559 1.000 14.950 224 GLY AAA C 1
ATOM 1687 O O . GLY A 1 208 ? -21.838 -13.537 3.763 1.000 14.560 224 GLY AAA O 1
ATOM 1688 N N . ILE A 1 209 ? -20.799 -11.626 4.256 1.000 14.210 225 ILE AAA N 1
ATOM 1689 C CA . ILE A 1 209 ? -20.204 -11.554 2.893 1.000 16.580 225 ILE AAA CA 1
ATOM 1690 C C . ILE A 1 209 ? -18.826 -12.216 2.907 1.000 16.480 225 ILE AAA C 1
ATOM 1691 O O . ILE A 1 209 ? -18.290 -12.398 1.813 1.000 17.930 225 ILE AAA O 1
ATOM 1696 N N . ALA A 1 210 ? -18.298 -12.588 4.080 1.000 18.190 226 ALA AAA N 1
ATOM 1697 C CA . ALA A 1 210 ? -17.031 -13.359 4.216 1.000 18.810 226 ALA AAA CA 1
ATOM 1698 C C . ALA A 1 210 ? -17.083 -14.235 5.460 1.000 20.460 226 ALA AAA C 1
ATOM 1699 O O . ALA A 1 210 ? -17.981 -14.000 6.266 1.000 20.250 226 ALA AAA O 1
#

Foldseek 3Di:
DFDDADQDDPQQCQFAAPAPFWKFKFAPVDDQRFTQATYPNVCVVQVDDRVRGGRHHPCLFPDDQWDVVQVVVVVVQVVPFKHWDFTWGAGPVRRIFTWRKIWHWEAGPVNDGIMIMMTIDTQDPVHNCVLLVLLVVLQVLLVVADPVLNVLLLCVLRHHDLVVSCVVVVHDSVVSVVSVVVSCVSSVPSHVNSSSVSCVSNPSD

Solvent-accessible surface area: 10576 Å² total

B-factor: mean 19.78, std 10.26, range [8.59, 79.61]